Protein AF-A0A4V3V882-F1 (afdb_monomer_lite)

Organism: NCBI:txid1033734

Sequence (260 aa):
MIYVPLGVIIYKYSQNIFLSYLIYFSFEFFFFNFSGIRQSLALSGILISYYFIINKKPWKFIILILLSASFHNTALVFLPAYWLAQKKITKSYLLCLLGFFIIMYIMKYRIGEILTNLYYDDSQHVIGLYESSTGIGGTAVFIILVLLLGFIFYNASTFSAIIENRVLTNIMIIALMIQLLSSFSYLFTRLNLYYFIFIILYLPYVVSKIGRGNIKMKIKEAFLVKGVISIIFIFFFASFYISKVFQGLDRILPYKFFWN

Foldseek 3Di:
DLVVLLCVLLVPFAPDSVLLVLVCLLDCNVVCCVVPVLLSQLLSLLSVLLVCLLVVPLVSNVVSLVVSCVSPVLSCVCNCLSVQLQDQDDPVNVVVLVVVLVVCLVCLQVVLQVVQVVRDVPSVVVQVVFDAPLDQDPLLVVLVVLLVLQVVLADSVVQRVRSSNSSLSSLSSVLSSLSSSSNSGVVSVSSSCSSCSSCSRSNSVSLVSQCVGPDHDDPVVSVVVSVVVSVVSVVSSVVVVCCCQVVVVPVVVVPDDPVD

InterPro domains:
  IPR049458 Transmembrane protein EpsG-like [PF14897] (5-257)

Radius of gyration: 18.62 Å; chains: 1; bounding box: 39×40×56 Å

Structure (mmCIF, N/CA/C/O backbone):
data_AF-A0A4V3V882-F1
#
_entry.id   AF-A0A4V3V882-F1
#
loop_
_atom_site.group_PDB
_atom_site.id
_atom_site.type_symbol
_atom_site.label_atom_id
_atom_site.label_alt_id
_atom_site.label_comp_id
_atom_site.label_asym_id
_atom_site.label_entity_id
_atom_site.label_seq_id
_atom_site.pdbx_PDB_ins_code
_atom_site.Cartn_x
_atom_site.Cartn_y
_atom_site.Cartn_z
_atom_site.occupancy
_atom_site.B_iso_or_equiv
_atom_site.auth_seq_id
_atom_site.auth_comp_id
_atom_site.auth_asym_id
_atom_site.auth_atom_id
_atom_site.pdbx_PDB_model_num
ATOM 1 N N . MET A 1 1 ? -5.071 4.166 -18.614 1.00 71.44 1 MET A N 1
ATOM 2 C CA . MET A 1 1 ? -5.479 2.749 -18.449 1.00 71.44 1 MET A CA 1
ATOM 3 C C . MET A 1 1 ? -5.817 2.407 -16.995 1.00 71.44 1 MET A C 1
ATOM 5 O O . MET A 1 1 ? -6.913 1.921 -16.766 1.00 71.44 1 MET A O 1
ATOM 9 N N . ILE A 1 2 ? -4.984 2.759 -16.006 1.00 89.62 2 ILE A N 1
ATOM 10 C CA . ILE A 1 2 ? -5.285 2.521 -14.575 1.00 89.62 2 ILE A CA 1
ATOM 11 C C . ILE A 1 2 ? -6.395 3.402 -13.973 1.00 89.62 2 ILE A C 1
ATOM 13 O O . ILE A 1 2 ? -6.985 3.049 -12.956 1.00 89.62 2 ILE A O 1
ATOM 17 N N . TYR A 1 3 ? -6.717 4.534 -14.604 1.00 92.44 3 TYR A N 1
ATOM 18 C CA . TYR A 1 3 ? -7.576 5.568 -14.016 1.00 92.44 3 TYR A CA 1
ATOM 19 C C . TYR A 1 3 ? -9.023 5.134 -13.741 1.00 92.44 3 TYR A C 1
ATOM 21 O O . TYR A 1 3 ? -9.588 5.556 -12.737 1.00 92.44 3 TYR A O 1
ATOM 29 N N . VAL A 1 4 ? -9.618 4.278 -14.582 1.00 93.94 4 VAL A N 1
ATOM 30 C CA . VAL A 1 4 ? -10.987 3.776 -14.354 1.00 93.94 4 VAL A CA 1
ATOM 31 C C . VAL A 1 4 ? -11.031 2.850 -13.125 1.00 93.94 4 VAL A C 1
ATOM 33 O O . VAL A 1 4 ? -11.767 3.162 -12.189 1.00 93.94 4 VAL A O 1
ATOM 36 N N . PRO A 1 5 ? -10.213 1.778 -13.046 1.00 94.94 5 PRO A N 1
ATOM 37 C CA . PRO A 1 5 ? -10.054 0.977 -11.829 1.00 94.94 5 PRO A CA 1
ATOM 38 C C . PRO A 1 5 ? -9.751 1.807 -10.583 1.00 94.94 5 PRO A C 1
ATOM 40 O O . PRO A 1 5 ? -10.371 1.608 -9.541 1.00 94.94 5 PRO A O 1
ATOM 43 N N . LEU A 1 6 ? -8.825 2.761 -10.705 1.00 96.69 6 LEU A N 1
ATOM 44 C CA . LEU A 1 6 ? -8.446 3.672 -9.633 1.00 96.69 6 LEU A CA 1
ATOM 45 C C . LEU A 1 6 ? -9.654 4.463 -9.126 1.00 96.69 6 LEU A C 1
ATOM 47 O O . LEU A 1 6 ? -9.924 4.449 -7.929 1.00 96.69 6 LEU A O 1
ATOM 51 N N . GLY A 1 7 ? -10.405 5.104 -10.024 1.00 96.88 7 GLY A N 1
ATOM 52 C CA . GLY A 1 7 ? -11.588 5.885 -9.667 1.00 96.88 7 GLY A CA 1
ATOM 53 C C . GLY A 1 7 ? -12.676 5.040 -9.013 1.00 96.88 7 GLY A C 1
ATOM 54 O O . GLY A 1 7 ? -13.195 5.424 -7.968 1.00 96.88 7 GLY A O 1
ATOM 55 N N . VAL A 1 8 ? -12.964 3.853 -9.558 1.00 96.75 8 VAL A N 1
ATOM 56 C CA . VAL A 1 8 ? -13.945 2.917 -8.979 1.00 96.75 8 VAL A CA 1
ATOM 57 C C . VAL A 1 8 ? -13.544 2.500 -7.563 1.00 96.75 8 VAL A C 1
ATOM 59 O O . VAL A 1 8 ? -14.377 2.500 -6.656 1.00 96.75 8 VAL A O 1
ATOM 62 N N . ILE A 1 9 ? -12.271 2.156 -7.355 1.00 97.19 9 ILE A N 1
ATOM 63 C CA . ILE A 1 9 ? -11.773 1.705 -6.053 1.00 97.19 9 ILE A CA 1
ATOM 64 C C . ILE A 1 9 ? -11.733 2.852 -5.042 1.00 97.19 9 ILE A C 1
ATOM 66 O O . ILE A 1 9 ? -12.198 2.669 -3.917 1.00 97.19 9 ILE A O 1
ATOM 70 N N . ILE A 1 10 ? -11.249 4.034 -5.433 1.00 97.56 10 ILE A N 1
ATOM 71 C CA . ILE A 1 10 ? -11.235 5.218 -4.563 1.00 97.56 10 ILE A CA 1
ATOM 72 C C . ILE A 1 10 ? -12.662 5.599 -4.168 1.00 97.56 10 ILE A C 1
ATOM 74 O O . ILE A 1 10 ? -12.930 5.751 -2.978 1.00 97.56 10 ILE A O 1
ATOM 78 N N . TYR A 1 11 ? -13.582 5.707 -5.129 1.00 97.25 11 TYR A N 1
ATOM 79 C CA . TYR A 1 11 ? -14.967 6.101 -4.861 1.00 97.25 11 TYR A CA 1
ATOM 80 C C . TYR A 1 11 ? -15.668 5.132 -3.905 1.00 97.25 11 TYR A C 1
ATOM 82 O O . TYR A 1 11 ? -16.395 5.551 -3.009 1.00 97.25 11 TYR A O 1
ATOM 90 N N . LYS A 1 12 ? -15.428 3.827 -4.071 1.00 95.62 12 LYS A N 1
ATOM 91 C CA . LYS A 1 12 ? -16.103 2.791 -3.286 1.00 95.62 12 LYS A CA 1
ATOM 92 C C . LYS A 1 12 ? -15.508 2.581 -1.894 1.00 95.62 12 LYS A C 1
ATOM 94 O O . LYS A 1 12 ? -16.250 2.249 -0.974 1.00 95.62 12 LYS A O 1
ATOM 99 N N . TYR A 1 13 ? -14.188 2.696 -1.748 1.00 95.75 13 TYR A N 1
ATOM 100 C CA . TYR A 1 13 ? -13.485 2.233 -0.544 1.00 95.75 13 TYR A CA 1
ATOM 101 C C . TYR A 1 13 ? -12.748 3.321 0.232 1.00 95.75 13 TYR A C 1
ATOM 103 O O . TYR A 1 13 ? -12.366 3.082 1.380 1.00 95.75 13 TYR A O 1
ATOM 111 N N . SER A 1 14 ? -12.528 4.503 -0.345 1.00 96.00 14 SER A N 1
ATOM 112 C CA . SER A 1 14 ? -11.799 5.552 0.358 1.00 96.00 14 SER A CA 1
ATOM 113 C C . SER A 1 14 ? -12.665 6.293 1.375 1.00 96.00 14 SER A C 1
ATOM 115 O O . SER A 1 14 ? -13.814 6.634 1.118 1.00 96.00 14 SER A O 1
ATOM 117 N N . GLN A 1 15 ? -12.068 6.618 2.523 1.00 93.19 15 GLN A N 1
ATOM 118 C CA . GLN A 1 15 ? -12.663 7.512 3.524 1.00 93.19 15 GLN A CA 1
ATOM 119 C C . GLN A 1 15 ? -12.492 9.000 3.177 1.00 93.19 15 GLN A C 1
ATOM 121 O O . GLN A 1 15 ? -13.148 9.850 3.776 1.00 93.19 15 GLN A O 1
ATOM 126 N N . ASN A 1 16 ? -11.586 9.334 2.253 1.00 94.56 16 ASN A N 1
ATOM 127 C CA . ASN A 1 16 ? -11.380 10.696 1.769 1.00 94.56 16 ASN A CA 1
ATOM 128 C C . ASN A 1 16 ? -10.851 10.650 0.328 1.00 94.56 16 ASN A C 1
ATOM 130 O O . ASN A 1 16 ? -9.662 10.412 0.089 1.00 94.56 16 ASN A O 1
ATOM 134 N N . ILE A 1 17 ? -11.754 10.886 -0.626 1.00 96.62 17 ILE A N 1
ATOM 135 C CA . ILE A 1 17 ? -11.474 10.827 -2.066 1.00 96.62 17 ILE A CA 1
ATOM 136 C C . ILE A 1 17 ? -10.379 11.827 -2.455 1.00 96.62 17 ILE A C 1
ATOM 138 O O . ILE A 1 17 ? -9.424 11.446 -3.128 1.00 96.62 17 ILE A O 1
ATOM 142 N N . PHE A 1 18 ? -10.473 13.074 -1.980 1.00 94.94 18 PHE A N 1
ATOM 143 C CA . PHE A 1 18 ? -9.498 14.124 -2.285 1.00 94.94 18 PHE A CA 1
ATOM 144 C C . PHE A 1 18 ? -8.087 13.725 -1.846 1.00 94.94 18 PHE A C 1
ATOM 146 O O . PHE A 1 18 ? -7.161 13.737 -2.653 1.00 94.94 18 PHE A O 1
ATOM 153 N N . LEU A 1 19 ? -7.933 13.285 -0.594 1.00 94.69 19 LEU A N 1
ATOM 154 C CA . LEU A 1 19 ? -6.636 12.858 -0.074 1.00 94.69 19 LEU A CA 1
ATOM 155 C C . LEU A 1 19 ? -6.098 11.626 -0.818 1.00 94.69 19 LEU A C 1
ATOM 157 O O . LEU A 1 19 ? -4.896 11.521 -1.021 1.00 94.69 19 LEU A O 1
ATOM 161 N N . SER A 1 20 ? -6.966 10.718 -1.269 1.00 96.81 20 SER A N 1
ATOM 162 C CA . SER A 1 20 ? -6.547 9.533 -2.042 1.00 96.81 20 SER A CA 1
ATOM 163 C C . SER A 1 20 ? -5.919 9.914 -3.375 1.00 96.81 20 SER A C 1
ATOM 165 O O . SER A 1 20 ? -4.863 9.395 -3.729 1.00 96.81 20 SER A O 1
ATOM 167 N N . TYR A 1 21 ? -6.556 10.836 -4.102 1.00 95.69 21 TYR A N 1
ATOM 168 C CA . TYR A 1 21 ? -6.007 11.361 -5.348 1.00 95.69 21 TYR A CA 1
ATOM 169 C C . TYR A 1 21 ? -4.747 12.176 -5.101 1.00 95.69 21 TYR A C 1
ATOM 171 O O . TYR A 1 21 ? -3.774 12.006 -5.827 1.00 95.69 21 TYR A O 1
ATOM 179 N N . LEU A 1 22 ? -4.729 12.997 -4.051 1.00 93.69 22 LEU A N 1
ATOM 180 C CA . LEU A 1 22 ? -3.539 13.750 -3.682 1.00 93.69 22 LEU A CA 1
ATOM 181 C C . LEU A 1 22 ? -2.354 12.809 -3.435 1.00 93.69 22 LEU A C 1
ATOM 183 O O . LEU A 1 22 ? -1.317 12.993 -4.049 1.00 93.69 22 LEU A O 1
ATOM 187 N N . ILE A 1 23 ? -2.536 11.738 -2.654 1.00 94.19 23 ILE A N 1
ATOM 188 C CA . ILE A 1 23 ? -1.519 10.692 -2.448 1.00 94.19 23 ILE A CA 1
ATOM 189 C C . ILE A 1 23 ? -1.125 10.041 -3.779 1.00 94.19 23 ILE A C 1
ATOM 191 O O . ILE A 1 23 ? 0.061 9.863 -4.043 1.00 94.19 23 ILE A O 1
ATOM 195 N N . TYR A 1 24 ? -2.097 9.694 -4.628 1.00 94.31 24 TYR A N 1
ATOM 196 C CA . TYR A 1 24 ? -1.826 9.076 -5.925 1.00 94.31 24 TYR A CA 1
ATOM 197 C C . TYR A 1 24 ? -0.896 9.931 -6.797 1.00 94.31 24 TYR A C 1
ATOM 199 O O . TYR A 1 24 ? 0.012 9.397 -7.430 1.00 94.31 24 TYR A O 1
ATOM 207 N N . PHE A 1 25 ? -1.106 11.248 -6.810 1.00 89.69 25 PHE A N 1
ATOM 208 C CA . PHE A 1 25 ? -0.273 12.176 -7.567 1.00 89.69 25 PHE A CA 1
ATOM 209 C C . PHE A 1 25 ? 1.026 12.549 -6.850 1.00 89.69 25 PHE A C 1
ATOM 211 O O . PHE A 1 25 ? 2.033 12.753 -7.515 1.00 89.69 25 PHE A O 1
ATOM 218 N N . SER A 1 26 ? 1.009 12.653 -5.522 1.00 87.81 26 SER A N 1
ATOM 219 C CA . SER A 1 26 ? 2.177 12.937 -4.683 1.00 87.81 26 SER A CA 1
ATOM 220 C C . SER A 1 26 ? 3.271 11.884 -4.830 1.00 87.81 26 SER A C 1
ATOM 222 O O . SER A 1 26 ? 4.450 12.207 -4.765 1.00 87.81 26 SER A O 1
ATOM 224 N N . PHE A 1 27 ? 2.885 10.620 -4.989 1.00 86.38 27 PHE A N 1
ATOM 225 C CA . PHE A 1 27 ? 3.817 9.533 -5.258 1.00 86.38 27 PHE A CA 1
ATOM 226 C C . PHE A 1 27 ? 4.036 9.345 -6.762 1.00 86.38 27 PHE A C 1
ATOM 228 O O . PHE A 1 27 ? 3.279 9.830 -7.601 1.00 86.38 27 PHE A O 1
ATOM 235 N N . GLU A 1 28 ? 5.050 8.559 -7.120 1.00 83.50 28 GLU A N 1
ATOM 236 C CA . GLU A 1 28 ? 5.420 8.312 -8.518 1.00 83.50 28 GLU A CA 1
ATOM 237 C C . GLU A 1 28 ? 4.345 7.562 -9.329 1.00 83.50 28 GLU A C 1
ATOM 239 O O . GLU A 1 28 ? 4.525 7.375 -10.527 1.00 83.50 28 GLU A O 1
ATOM 244 N N . PHE A 1 29 ? 3.210 7.156 -8.739 1.00 90.81 29 PHE A N 1
ATOM 245 C CA . PHE A 1 29 ? 2.188 6.344 -9.409 1.00 90.81 29 PHE A CA 1
ATOM 246 C C . PHE A 1 29 ? 1.658 6.972 -10.698 1.00 90.81 29 PHE A C 1
ATOM 248 O O . PHE A 1 29 ? 1.424 6.248 -11.665 1.00 90.81 29 PHE A O 1
ATOM 255 N N . PHE A 1 30 ? 1.462 8.295 -10.732 1.00 89.00 30 PHE A N 1
ATOM 256 C CA . PHE A 1 30 ? 0.999 8.977 -11.941 1.00 89.00 30 PHE A CA 1
ATOM 257 C C . PHE A 1 30 ? 2.042 8.906 -13.063 1.00 89.00 30 PHE A C 1
ATOM 259 O O . PHE A 1 30 ? 1.727 8.420 -14.151 1.00 89.00 30 PHE A O 1
ATOM 266 N N . PHE A 1 31 ? 3.278 9.326 -12.779 1.00 84.19 31 PHE A N 1
ATOM 267 C CA . PHE A 1 31 ? 4.384 9.345 -13.743 1.00 84.19 31 PHE A CA 1
ATOM 268 C C . PHE A 1 31 ? 4.795 7.941 -14.190 1.00 84.19 31 PHE A C 1
ATOM 270 O O . PHE A 1 31 ? 5.103 7.718 -15.360 1.00 84.19 31 PHE A O 1
ATOM 277 N N . PHE A 1 32 ? 4.697 6.967 -13.287 1.00 87.12 32 PHE A N 1
ATOM 278 C CA . PHE A 1 32 ? 4.982 5.567 -13.562 1.00 87.12 32 PHE A CA 1
ATOM 279 C C . PHE A 1 32 ? 4.121 4.997 -14.699 1.00 87.12 32 PHE A C 1
ATOM 281 O O . PHE A 1 32 ? 4.570 4.119 -15.430 1.00 87.12 32 PHE A O 1
ATOM 288 N N . ASN A 1 33 ? 2.913 5.529 -14.929 1.00 86.62 33 ASN A N 1
ATOM 289 C CA . ASN A 1 33 ? 2.082 5.089 -16.055 1.00 86.62 33 ASN A CA 1
ATOM 290 C C . ASN A 1 33 ? 2.694 5.363 -17.426 1.00 86.62 33 ASN A C 1
ATOM 292 O O . ASN A 1 33 ? 2.369 4.649 -18.374 1.00 86.62 33 ASN A O 1
ATOM 296 N N . PHE A 1 34 ? 3.555 6.373 -17.531 1.00 83.56 34 PHE A N 1
ATOM 297 C CA . PHE A 1 34 ? 4.189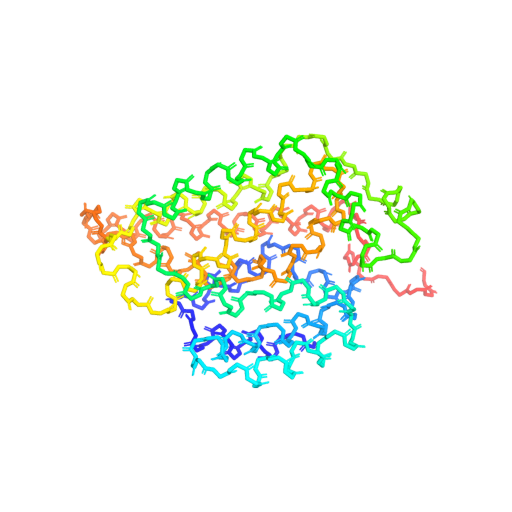 6.752 -18.789 1.00 83.56 34 PHE A CA 1
ATOM 298 C C . PHE A 1 34 ? 5.472 5.957 -19.042 1.00 83.56 34 PHE A C 1
ATOM 300 O O . PHE A 1 34 ? 5.773 5.648 -20.189 1.00 83.56 34 PHE A O 1
ATOM 307 N N . SER A 1 35 ? 6.195 5.563 -17.989 1.00 84.12 35 SER A N 1
ATOM 308 C CA . SER A 1 35 ? 7.431 4.774 -18.101 1.00 84.12 35 SER A CA 1
ATOM 309 C C . SER A 1 35 ? 7.218 3.257 -17.985 1.00 84.12 35 SER A C 1
ATOM 311 O O . SER A 1 35 ? 8.063 2.475 -18.415 1.00 84.12 35 SER A O 1
ATOM 313 N N . GLY A 1 36 ? 6.096 2.816 -17.411 1.00 87.12 36 GLY A N 1
ATOM 314 C CA . GLY A 1 36 ? 5.818 1.423 -17.056 1.00 87.12 36 GLY A CA 1
ATOM 315 C C . GLY A 1 36 ? 4.466 0.912 -17.548 1.00 87.12 36 GLY A C 1
ATOM 316 O O . GLY A 1 36 ? 3.772 0.232 -16.798 1.00 87.12 36 GLY A O 1
ATOM 317 N N . ILE A 1 37 ? 4.073 1.203 -18.794 1.00 90.50 37 ILE A N 1
ATOM 318 C CA . ILE A 1 37 ? 2.694 0.986 -19.279 1.00 90.50 37 ILE A CA 1
ATOM 319 C C . ILE A 1 37 ? 2.158 -0.449 -19.086 1.00 90.50 37 ILE A C 1
ATOM 321 O O . ILE A 1 37 ? 1.025 -0.623 -18.634 1.00 90.50 37 ILE A O 1
ATOM 325 N N . ARG A 1 38 ? 2.979 -1.483 -19.342 1.00 93.56 38 ARG A N 1
ATOM 326 C CA . ARG A 1 38 ? 2.614 -2.898 -19.115 1.00 93.56 38 ARG A CA 1
ATOM 327 C C . ARG A 1 38 ? 2.366 -3.197 -17.635 1.00 93.56 38 ARG A C 1
ATOM 329 O O . ARG A 1 38 ? 1.376 -3.832 -17.281 1.00 93.56 38 ARG A O 1
ATOM 336 N N . GLN A 1 39 ? 3.232 -2.687 -16.761 1.00 94.31 39 GLN A N 1
ATOM 337 C CA . GLN A 1 39 ? 3.085 -2.841 -15.316 1.00 94.31 39 GLN A CA 1
ATOM 338 C C . GLN A 1 39 ? 1.890 -2.034 -14.779 1.00 94.31 39 GLN A C 1
ATOM 340 O O . GLN A 1 39 ? 1.173 -2.510 -13.903 1.00 94.31 39 GLN A O 1
ATOM 345 N N . SER A 1 40 ? 1.598 -0.859 -15.341 1.00 94.62 40 SER A N 1
ATOM 346 C CA . SER A 1 40 ? 0.403 -0.073 -15.008 1.00 94.62 40 SER A CA 1
ATOM 347 C C . SER A 1 40 ? -0.906 -0.746 -15.422 1.00 94.62 40 SER A C 1
ATOM 349 O O . SER A 1 40 ? -1.914 -0.640 -14.714 1.00 94.62 40 SER A O 1
ATOM 351 N N . LEU A 1 41 ? -0.910 -1.482 -16.536 1.00 95.06 41 LEU A N 1
ATOM 352 C CA . LEU A 1 41 ? -2.023 -2.361 -16.900 1.00 95.06 41 LEU A CA 1
ATOM 353 C C . LEU A 1 41 ? -2.199 -3.488 -15.879 1.00 95.06 41 LEU A C 1
ATOM 355 O O . LEU A 1 41 ? -3.310 -3.706 -15.405 1.00 95.06 41 LEU A O 1
ATOM 359 N N . ALA A 1 42 ? -1.118 -4.134 -15.446 1.00 96.94 42 ALA A N 1
ATOM 360 C CA . ALA A 1 42 ? -1.201 -5.139 -14.389 1.00 96.94 42 ALA A CA 1
ATOM 361 C C . ALA A 1 42 ? -1.713 -4.550 -13.054 1.00 96.94 42 ALA A C 1
ATOM 363 O O . ALA A 1 42 ? -2.609 -5.117 -12.428 1.00 96.94 42 ALA A O 1
ATOM 364 N N . LEU A 1 43 ? -1.236 -3.364 -12.650 1.00 96.81 43 LEU A N 1
ATOM 365 C CA . LEU A 1 43 ? -1.706 -2.643 -11.454 1.00 96.81 43 LEU A CA 1
ATOM 366 C C . LEU A 1 43 ? -3.211 -2.339 -11.488 1.00 96.81 43 LEU A C 1
ATOM 368 O O . LEU A 1 43 ? -3.864 -2.312 -10.446 1.00 96.81 43 LEU A O 1
ATOM 372 N N . SER A 1 44 ? -3.778 -2.152 -12.680 1.00 96.38 44 SER A N 1
ATOM 373 C CA . SER A 1 44 ? -5.221 -1.971 -12.880 1.00 96.38 44 SER A CA 1
ATOM 374 C C . SER A 1 44 ? -6.013 -3.190 -12.398 1.00 96.38 44 SER A C 1
ATOM 376 O O . SER A 1 44 ? -6.999 -3.047 -11.670 1.00 96.38 44 SER A O 1
ATOM 378 N N . GLY A 1 45 ? -5.554 -4.392 -12.755 1.00 97.56 45 GLY A N 1
ATOM 379 C CA . GLY A 1 45 ? -6.133 -5.644 -12.276 1.00 97.56 45 GLY A CA 1
ATOM 380 C C . GLY A 1 45 ? -5.887 -5.861 -10.783 1.00 97.56 45 GLY A C 1
ATOM 381 O O . GLY A 1 45 ? -6.809 -6.254 -10.067 1.00 97.56 45 GLY A O 1
ATOM 382 N N . ILE A 1 46 ? -4.705 -5.493 -10.273 1.00 98.12 46 ILE A N 1
ATOM 383 C CA . ILE A 1 46 ? -4.418 -5.533 -8.830 1.00 98.12 46 ILE A CA 1
ATOM 384 C C . ILE A 1 46 ? -5.398 -4.663 -8.034 1.00 98.12 46 ILE A C 1
ATOM 386 O O . ILE A 1 46 ? -5.980 -5.145 -7.062 1.00 98.12 46 ILE A O 1
ATOM 390 N N . LEU A 1 47 ? -5.660 -3.425 -8.462 1.00 97.62 47 LEU A N 1
ATOM 391 C CA . LEU A 1 47 ? -6.625 -2.542 -7.799 1.00 97.62 47 LEU A CA 1
ATOM 392 C C . LEU A 1 47 ? -8.027 -3.163 -7.738 1.00 97.62 47 LEU A C 1
ATOM 394 O O . LEU A 1 47 ? -8.642 -3.183 -6.673 1.00 97.62 47 LEU A O 1
ATOM 398 N N . ILE A 1 48 ? -8.518 -3.729 -8.845 1.00 97.81 48 ILE A N 1
ATOM 399 C CA . ILE A 1 48 ? -9.826 -4.409 -8.880 1.00 97.81 48 ILE A CA 1
ATOM 400 C C . ILE A 1 48 ? -9.829 -5.646 -7.971 1.00 97.81 48 ILE A C 1
ATOM 402 O O . ILE A 1 48 ? -10.828 -5.914 -7.300 1.00 97.81 48 ILE A O 1
ATOM 406 N N . SER A 1 49 ? -8.717 -6.384 -7.900 1.00 97.75 49 SER A N 1
ATOM 407 C CA . SER A 1 49 ? -8.604 -7.619 -7.112 1.00 97.75 49 SER A CA 1
ATOM 408 C C . SER A 1 49 ? -8.890 -7.411 -5.621 1.00 97.75 49 SER A C 1
ATOM 410 O O . SER A 1 49 ? -9.396 -8.322 -4.961 1.00 97.75 49 SER A O 1
ATOM 412 N N . TYR A 1 50 ? -8.683 -6.193 -5.108 1.00 97.69 50 TYR A N 1
ATOM 413 C CA . TYR A 1 50 ? -9.040 -5.809 -3.743 1.00 97.69 50 TYR A CA 1
ATOM 414 C C . TYR A 1 50 ? -10.513 -6.084 -3.423 1.00 97.69 50 TYR A C 1
ATOM 416 O O . TYR A 1 50 ? -10.818 -6.632 -2.363 1.00 97.69 50 TYR A O 1
ATOM 424 N N . TYR A 1 51 ? -11.430 -5.817 -4.365 1.00 97.12 51 TYR A N 1
ATOM 425 C CA . TYR A 1 51 ? -12.846 -6.163 -4.204 1.00 97.12 51 TYR A CA 1
ATOM 426 C C . TYR A 1 51 ? -13.018 -7.663 -3.915 1.00 97.12 51 TYR A C 1
ATOM 428 O O . TYR A 1 51 ? -13.803 -8.038 -3.044 1.00 97.12 51 TYR A O 1
ATOM 436 N N . PHE A 1 52 ? -12.272 -8.540 -4.589 1.00 97.62 52 PHE A N 1
ATOM 437 C CA . PHE A 1 52 ? -12.371 -9.985 -4.380 1.00 97.62 52 PHE A CA 1
ATOM 438 C C . PHE A 1 52 ? -11.741 -10.458 -3.068 1.00 97.62 52 PHE A C 1
ATOM 440 O O . PHE A 1 52 ? -12.268 -11.405 -2.481 1.00 97.62 52 PHE A O 1
ATOM 447 N N . ILE A 1 53 ? -10.696 -9.787 -2.571 1.00 97.31 53 ILE A N 1
ATOM 448 C CA . ILE A 1 53 ? -10.144 -10.051 -1.232 1.00 97.31 53 ILE A CA 1
ATOM 449 C C . ILE A 1 53 ? -11.194 -9.721 -0.163 1.00 97.31 53 ILE A C 1
ATOM 451 O O . ILE A 1 53 ? -11.519 -10.573 0.663 1.00 97.31 53 ILE A O 1
ATOM 455 N N . ILE A 1 54 ? -11.782 -8.519 -0.214 1.00 96.06 54 ILE A N 1
ATOM 456 C CA . ILE A 1 54 ? -12.791 -8.073 0.764 1.00 96.06 54 ILE A CA 1
ATOM 457 C C . ILE A 1 54 ? -14.034 -8.967 0.747 1.00 96.06 54 ILE A C 1
ATOM 459 O O . ILE A 1 54 ? -14.554 -9.335 1.798 1.00 96.06 54 ILE A O 1
ATOM 463 N N . ASN A 1 55 ? -14.484 -9.370 -0.443 1.00 95.81 55 ASN A N 1
ATOM 464 C CA . ASN A 1 55 ? -15.684 -10.192 -0.613 1.00 95.81 55 ASN A CA 1
ATOM 465 C C . ASN A 1 55 ? -15.417 -11.705 -0.529 1.00 95.81 55 ASN A C 1
ATOM 467 O O . ASN A 1 55 ? -16.323 -12.482 -0.824 1.00 95.81 55 ASN A O 1
ATOM 471 N N . LYS A 1 56 ? -14.201 -12.133 -0.157 1.00 95.06 56 LYS A N 1
ATOM 472 C CA . LYS A 1 56 ? -13.804 -13.547 -0.018 1.00 95.06 56 LYS A CA 1
ATOM 473 C C . LYS A 1 56 ? -14.112 -14.402 -1.256 1.00 95.06 56 LYS A C 1
ATOM 475 O O . LYS A 1 56 ? -14.679 -15.489 -1.153 1.00 95.06 56 LYS A O 1
ATOM 480 N N . LYS A 1 57 ? -13.758 -13.903 -2.444 1.00 97.25 57 LYS A N 1
ATOM 481 C CA . LYS A 1 57 ? -13.966 -14.581 -3.739 1.00 97.25 57 LYS A CA 1
ATOM 482 C C . LYS A 1 57 ? -12.618 -15.085 -4.295 1.00 97.25 57 LYS A C 1
ATOM 484 O O . LYS A 1 57 ? -12.071 -14.430 -5.183 1.00 97.25 57 LYS A O 1
ATOM 489 N N . PRO A 1 58 ? -12.081 -16.232 -3.820 1.00 97.06 58 PRO A N 1
ATOM 490 C CA . PRO A 1 58 ? -10.704 -16.655 -4.107 1.00 97.06 58 PRO A CA 1
ATOM 491 C C . PRO A 1 58 ? -10.475 -16.939 -5.591 1.00 97.06 58 PRO A C 1
ATOM 493 O O . PRO A 1 58 ? -9.501 -16.472 -6.163 1.00 97.06 58 PRO A O 1
ATOM 496 N N . TRP A 1 59 ? -11.403 -17.638 -6.247 1.00 97.69 59 TRP A N 1
ATOM 497 C CA . TRP A 1 59 ? -11.259 -17.993 -7.660 1.00 97.69 59 TRP A CA 1
ATOM 498 C C . TRP A 1 59 ? -11.247 -16.770 -8.577 1.00 97.69 59 TRP A C 1
ATOM 500 O O . TRP A 1 59 ? -10.403 -16.668 -9.459 1.00 97.69 59 TRP A O 1
ATOM 510 N N . LYS A 1 60 ? -12.131 -15.795 -8.324 1.00 98.00 60 LYS A N 1
ATOM 511 C CA . LYS A 1 60 ? -12.157 -14.537 -9.087 1.00 98.00 60 LYS A CA 1
ATOM 512 C C . LYS A 1 60 ? -10.899 -13.705 -8.850 1.00 98.00 60 LYS A C 1
ATOM 514 O O . LYS A 1 60 ? -10.413 -13.074 -9.781 1.00 98.00 60 LYS A O 1
ATOM 519 N N . PHE A 1 61 ? -10.366 -13.735 -7.627 1.00 98.50 61 PHE A N 1
ATOM 520 C CA . PHE A 1 61 ? -9.072 -13.139 -7.319 1.00 98.50 61 PHE A CA 1
ATOM 521 C C . PHE A 1 61 ? -7.954 -13.803 -8.135 1.00 98.50 61 PHE A C 1
ATOM 523 O O . PHE A 1 61 ? -7.291 -13.113 -8.897 1.00 98.50 61 PHE A O 1
ATOM 530 N N . ILE A 1 62 ? -7.795 -15.129 -8.044 1.00 98.38 62 ILE A N 1
ATOM 531 C CA . ILE A 1 62 ? -6.720 -15.870 -8.725 1.00 98.38 62 ILE A CA 1
ATOM 532 C C . ILE A 1 62 ? -6.766 -15.633 -10.238 1.00 98.38 62 ILE A C 1
ATOM 534 O O . ILE A 1 62 ? -5.754 -15.248 -10.815 1.00 98.38 62 ILE A O 1
ATOM 538 N N . ILE A 1 63 ? -7.937 -15.779 -10.867 1.00 98.38 63 ILE A N 1
ATOM 539 C CA . ILE A 1 63 ? -8.106 -15.552 -12.312 1.00 98.38 63 ILE A CA 1
ATOM 540 C C . ILE A 1 63 ? -7.671 -14.132 -12.693 1.00 98.38 63 ILE A C 1
ATOM 542 O O . ILE A 1 63 ? -6.952 -13.950 -13.673 1.00 98.38 63 ILE A O 1
ATOM 546 N N . LEU A 1 64 ? -8.056 -13.123 -11.906 1.00 98.31 64 LEU A N 1
ATOM 547 C CA . LEU A 1 64 ? -7.692 -11.739 -12.192 1.00 98.31 64 LEU A CA 1
ATOM 548 C C . LEU A 1 64 ? -6.193 -11.470 -12.010 1.00 98.31 64 LEU A C 1
ATOM 550 O O . LEU A 1 64 ? -5.624 -10.706 -12.787 1.00 98.31 64 LEU A O 1
ATOM 554 N N . ILE A 1 65 ? -5.538 -12.091 -11.025 1.00 98.38 65 ILE A N 1
ATOM 555 C CA . ILE A 1 65 ? -4.082 -11.976 -10.852 1.00 98.38 65 ILE A CA 1
ATOM 556 C C . ILE A 1 65 ? -3.345 -12.653 -12.007 1.00 98.38 65 ILE A C 1
ATOM 558 O O . ILE A 1 65 ? -2.409 -12.061 -12.532 1.00 98.38 65 ILE A O 1
ATOM 562 N N . LEU A 1 66 ? -3.790 -13.828 -12.460 1.00 98.12 66 LEU A N 1
ATOM 563 C CA . LEU A 1 66 ? -3.199 -14.503 -13.621 1.00 98.12 66 LEU A CA 1
ATOM 564 C C . LEU A 1 66 ? -3.379 -13.685 -14.910 1.00 98.12 66 LEU A C 1
ATOM 566 O O . LEU A 1 66 ? -2.432 -13.533 -15.676 1.00 98.12 66 LEU A O 1
ATOM 570 N N . LEU A 1 67 ? -4.550 -13.072 -15.107 1.00 98.06 67 LEU A N 1
ATOM 571 C CA . LEU A 1 67 ? -4.778 -12.131 -16.208 1.00 98.06 67 LEU A CA 1
ATOM 572 C C . LEU A 1 67 ? -3.912 -10.867 -16.074 1.00 98.06 67 LEU A C 1
ATOM 574 O O . LEU A 1 67 ? -3.430 -10.325 -17.059 1.00 98.06 67 LEU A O 1
ATOM 578 N N . SER A 1 68 ? -3.683 -10.379 -14.855 1.00 97.75 68 SER A N 1
ATOM 579 C CA . SER A 1 68 ? -2.772 -9.249 -14.626 1.00 97.75 68 SER A CA 1
ATOM 580 C C . SER A 1 68 ? -1.324 -9.637 -14.945 1.00 97.75 68 SER A C 1
ATOM 582 O O . SER A 1 68 ? -0.582 -8.846 -15.526 1.00 97.75 68 SER A O 1
ATOM 584 N N . ALA A 1 69 ? -0.937 -10.873 -14.618 1.00 96.81 69 ALA A N 1
ATOM 585 C CA . ALA A 1 69 ? 0.386 -11.420 -14.884 1.00 96.81 69 ALA A CA 1
ATOM 586 C C . ALA A 1 69 ? 0.672 -11.577 -16.381 1.00 96.81 69 ALA A C 1
ATOM 588 O O . ALA A 1 69 ? 1.811 -11.368 -16.783 1.00 96.81 69 ALA A O 1
ATOM 589 N N . SER A 1 70 ? -0.342 -11.828 -17.221 1.00 96.38 70 SER A N 1
ATOM 590 C CA . SER A 1 70 ? -0.144 -11.862 -18.678 1.00 96.38 70 SER A CA 1
ATOM 591 C C . SER A 1 70 ? 0.249 -10.502 -19.270 1.00 96.38 70 SER A C 1
ATOM 593 O O . SER A 1 70 ? 0.838 -10.458 -20.345 1.00 96.38 70 SER A O 1
ATOM 595 N N . PHE A 1 71 ? -0.048 -9.387 -18.588 1.00 95.50 71 PHE A N 1
ATOM 596 C CA . PHE A 1 71 ? 0.490 -8.070 -18.957 1.00 95.50 71 PHE A CA 1
ATOM 597 C C . PHE A 1 71 ? 1.899 -7.853 -18.401 1.00 95.50 71 PHE A C 1
ATOM 599 O O . PHE A 1 71 ? 2.737 -7.239 -19.066 1.00 95.50 71 PHE A O 1
ATOM 606 N N . HIS A 1 72 ? 2.153 -8.318 -17.175 1.00 94.56 72 HIS A N 1
ATOM 607 C CA . HIS A 1 72 ? 3.453 -8.204 -16.526 1.00 94.56 72 HIS A CA 1
ATOM 608 C C . HIS A 1 72 ? 3.641 -9.276 -15.439 1.00 94.56 72 HIS A C 1
ATOM 610 O O . HIS A 1 72 ? 3.013 -9.202 -14.381 1.00 94.56 72 HIS A O 1
ATOM 616 N N . ASN A 1 73 ? 4.558 -10.229 -15.658 1.00 92.88 73 ASN A N 1
ATOM 617 C CA . ASN A 1 73 ? 4.738 -11.421 -14.808 1.00 92.88 73 ASN A CA 1
ATOM 618 C C . ASN A 1 73 ? 4.904 -11.110 -13.314 1.00 92.88 73 ASN A C 1
ATOM 620 O O . ASN A 1 73 ? 4.389 -11.832 -12.462 1.00 92.88 73 ASN A O 1
ATOM 624 N N . THR A 1 74 ? 5.562 -9.998 -12.973 1.00 93.19 74 THR A N 1
ATOM 625 C CA . THR A 1 74 ? 5.773 -9.609 -11.569 1.00 93.19 74 THR A CA 1
ATOM 626 C C . THR A 1 74 ? 4.486 -9.326 -10.790 1.00 93.19 74 THR A C 1
ATOM 628 O O . THR A 1 74 ? 4.535 -9.288 -9.566 1.00 93.19 74 THR A O 1
ATOM 631 N N . ALA A 1 75 ? 3.324 -9.199 -11.444 1.00 96.38 75 ALA A N 1
ATOM 632 C CA . ALA A 1 75 ? 2.026 -9.106 -10.770 1.00 96.38 75 ALA A CA 1
ATOM 633 C C . ALA A 1 75 ? 1.715 -10.338 -9.898 1.00 96.38 75 ALA A C 1
ATOM 635 O O . ALA A 1 75 ? 0.970 -10.231 -8.922 1.00 96.38 75 ALA A O 1
ATOM 636 N N . LEU A 1 76 ? 2.329 -11.491 -10.198 1.00 96.56 76 LEU A N 1
ATOM 637 C CA . LEU A 1 76 ? 2.225 -12.714 -9.396 1.00 96.56 76 LEU A CA 1
ATOM 638 C C . LEU A 1 76 ? 2.709 -12.531 -7.954 1.00 96.56 76 LEU A C 1
ATOM 640 O O . LEU A 1 76 ? 2.232 -13.240 -7.069 1.00 96.56 76 LEU A O 1
ATOM 644 N N . VAL A 1 77 ? 3.563 -11.538 -7.680 1.00 96.00 77 VAL A N 1
ATOM 645 C CA . VAL A 1 77 ? 3.982 -11.216 -6.308 1.00 96.00 77 VAL A CA 1
ATOM 646 C C . VAL A 1 77 ? 2.793 -10.860 -5.410 1.00 96.00 77 VAL A C 1
ATOM 648 O O . VAL A 1 77 ? 2.869 -11.023 -4.194 1.00 96.00 77 VAL A O 1
ATOM 651 N N . PHE A 1 78 ? 1.675 -10.400 -5.987 1.00 97.94 78 PHE A N 1
ATOM 652 C CA . PHE A 1 78 ? 0.450 -10.073 -5.257 1.00 97.94 78 PHE A CA 1
ATOM 653 C C . PHE A 1 78 ? -0.441 -11.292 -4.971 1.00 97.94 78 PHE A C 1
ATOM 655 O O . PHE A 1 78 ? -1.365 -11.200 -4.167 1.00 97.94 78 PHE A O 1
ATOM 662 N N . LEU A 1 79 ? -0.176 -12.458 -5.568 1.00 97.12 79 LEU A N 1
ATOM 663 C CA . LEU A 1 79 ? -1.002 -13.658 -5.391 1.00 97.12 79 LEU A CA 1
ATOM 664 C C . LEU A 1 79 ? -1.156 -14.082 -3.910 1.00 97.12 79 LEU A C 1
ATOM 666 O O . LEU A 1 79 ? -2.287 -14.344 -3.491 1.00 97.12 79 LEU A O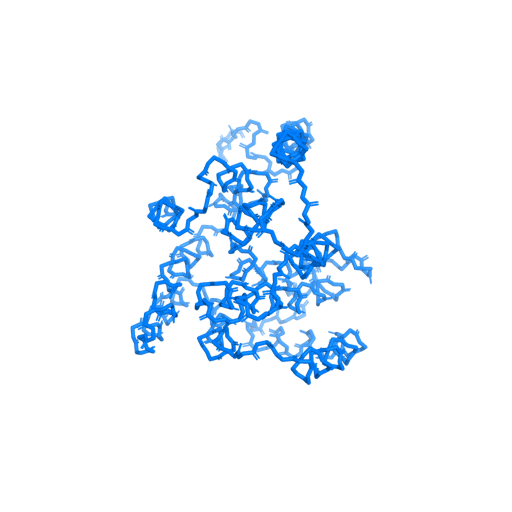 1
ATOM 670 N N . PRO A 1 80 ? -0.100 -14.076 -3.065 1.00 96.06 80 PRO A N 1
ATOM 671 C CA . PRO A 1 80 ? -0.227 -14.421 -1.647 1.00 96.06 80 PRO A CA 1
ATOM 672 C C . PRO A 1 80 ? -1.103 -13.451 -0.837 1.00 96.06 80 PRO A C 1
ATOM 674 O O . PRO A 1 80 ? -1.574 -13.812 0.249 1.00 96.06 80 PRO A O 1
ATOM 677 N N . ALA A 1 81 ? -1.350 -12.236 -1.347 1.00 97.00 81 ALA A N 1
ATOM 678 C CA . ALA A 1 81 ? -2.098 -11.196 -0.646 1.00 97.00 81 ALA A CA 1
ATOM 679 C C . ALA A 1 81 ? -3.496 -11.667 -0.233 1.00 97.00 81 ALA A C 1
ATOM 681 O O . ALA A 1 81 ? -3.962 -11.290 0.839 1.00 97.00 81 ALA A O 1
ATOM 682 N N . TYR A 1 82 ? -4.147 -12.536 -1.015 1.00 97.06 82 TYR A N 1
ATOM 683 C CA . TYR A 1 82 ? -5.484 -13.028 -0.682 1.00 97.06 82 TYR A CA 1
ATOM 684 C C . TYR A 1 82 ? -5.538 -13.692 0.697 1.00 97.06 82 TYR A C 1
ATOM 686 O O . TYR A 1 82 ? -6.411 -13.369 1.503 1.00 97.06 82 TYR A O 1
ATOM 694 N N . TRP A 1 83 ? -4.605 -14.596 0.995 1.00 94.81 83 TRP A N 1
ATOM 695 C CA . TRP A 1 83 ? -4.599 -15.332 2.262 1.00 94.81 83 TRP A CA 1
ATOM 696 C C . TRP A 1 83 ? -3.950 -14.532 3.385 1.00 94.81 83 TRP A C 1
ATOM 698 O O . TRP A 1 83 ? -4.453 -14.522 4.510 1.00 94.81 83 TRP A O 1
ATOM 708 N N . LEU A 1 84 ? -2.845 -13.843 3.085 1.00 93.69 84 LEU A N 1
ATOM 709 C CA . LEU A 1 84 ? -2.099 -13.088 4.088 1.00 93.69 84 LEU A CA 1
ATOM 710 C C . LEU A 1 84 ? -2.889 -11.872 4.577 1.00 93.69 84 LEU A C 1
ATOM 712 O O . LEU A 1 84 ? -2.931 -11.619 5.781 1.00 93.69 84 LEU A O 1
ATOM 716 N N . ALA A 1 85 ? -3.592 -11.169 3.684 1.00 92.94 85 ALA A N 1
ATOM 717 C CA . ALA A 1 85 ? -4.296 -9.947 4.052 1.00 92.94 85 ALA A CA 1
ATOM 718 C C . ALA A 1 85 ? -5.487 -10.187 4.993 1.00 92.94 85 ALA A C 1
ATOM 720 O O . ALA A 1 85 ? -5.866 -9.311 5.768 1.00 92.94 85 ALA A O 1
ATOM 721 N N . GLN A 1 86 ? -6.056 -11.392 4.995 1.00 90.19 86 GLN A N 1
ATOM 722 C CA . GLN A 1 86 ? -7.221 -11.729 5.817 1.00 90.19 86 GLN A CA 1
ATOM 723 C C . GLN A 1 86 ? -6.868 -12.157 7.252 1.00 90.19 86 GLN A C 1
ATOM 725 O O . GLN A 1 86 ? -7.772 -12.293 8.092 1.00 90.19 86 GLN A O 1
ATOM 730 N N . LYS A 1 87 ? -5.581 -12.362 7.572 1.00 89.62 87 LYS A N 1
ATOM 731 C CA . LYS A 1 87 ? -5.148 -12.807 8.904 1.00 89.62 87 LYS A CA 1
ATOM 732 C C . LYS A 1 87 ? -5.484 -11.771 9.976 1.00 89.62 87 LYS A C 1
ATOM 734 O O . LYS A 1 87 ? -5.273 -10.573 9.801 1.00 89.62 87 LYS A O 1
ATOM 739 N N . LYS A 1 88 ? -6.038 -12.230 11.103 1.00 87.50 88 LYS A N 1
ATOM 740 C CA . LYS A 1 88 ? -6.308 -11.359 12.255 1.00 87.50 88 LYS A CA 1
ATOM 741 C C . LYS A 1 88 ? -4.986 -10.870 12.844 1.00 87.50 88 LYS A C 1
ATOM 743 O O . LYS A 1 88 ? -4.082 -11.665 13.079 1.00 87.50 88 LYS A O 1
ATOM 748 N N . ILE A 1 89 ? -4.916 -9.573 13.119 1.00 84.25 89 ILE A N 1
ATOM 749 C CA . ILE A 1 89 ? -3.745 -8.949 13.728 1.00 84.25 89 ILE A CA 1
ATOM 750 C C . ILE A 1 89 ? -3.830 -9.170 15.241 1.00 84.25 89 ILE A C 1
ATOM 752 O O . ILE A 1 89 ? -4.636 -8.542 15.924 1.00 84.25 89 ILE A O 1
ATOM 756 N N . THR A 1 90 ? -3.029 -10.100 15.752 1.00 84.94 90 THR A N 1
ATOM 757 C CA . THR A 1 90 ? -2.880 -10.391 17.187 1.00 84.94 90 THR A CA 1
ATOM 758 C C . THR A 1 90 ? -1.490 -9.980 17.672 1.00 84.94 90 THR A C 1
ATOM 760 O O . THR A 1 90 ? -0.590 -9.754 16.864 1.00 84.94 90 THR A O 1
ATOM 763 N N . LYS A 1 91 ? -1.273 -9.919 18.993 1.00 83.38 91 LYS A N 1
ATOM 764 C CA . LYS A 1 91 ? 0.065 -9.655 19.554 1.00 83.38 91 LYS A CA 1
ATOM 765 C C . LYS A 1 91 ? 1.097 -10.678 19.062 1.00 83.38 91 LYS A C 1
ATOM 767 O O . LYS A 1 91 ? 2.157 -10.288 18.593 1.00 83.38 91 LYS A O 1
ATOM 772 N N . SER A 1 92 ? 0.757 -11.968 19.084 1.00 85.88 92 SER A N 1
ATOM 773 C CA . SER A 1 92 ? 1.635 -13.038 18.591 1.00 85.88 92 SER A CA 1
ATOM 774 C C . SER A 1 92 ? 1.916 -12.919 17.093 1.00 85.88 92 SER A C 1
ATOM 776 O O . SER A 1 92 ? 3.038 -13.155 16.663 1.00 85.88 92 SER A O 1
ATOM 778 N N . TYR A 1 93 ? 0.923 -12.502 16.298 1.00 86.50 93 TYR A N 1
ATOM 779 C CA . TYR A 1 93 ? 1.120 -12.217 14.876 1.00 86.50 93 TYR A CA 1
ATOM 780 C C . TYR A 1 93 ? 2.101 -11.059 14.661 1.00 86.50 93 TYR A C 1
ATOM 782 O O . TYR A 1 93 ? 3.008 -11.186 13.847 1.00 86.50 93 TYR A O 1
ATOM 790 N N . LEU A 1 94 ? 1.975 -9.967 15.421 1.00 85.44 94 LEU A N 1
ATOM 791 C CA . LEU A 1 94 ? 2.900 -8.832 15.347 1.00 85.44 94 LEU A CA 1
ATOM 792 C C . LEU A 1 94 ? 4.322 -9.203 15.794 1.00 85.44 94 LEU A C 1
ATOM 794 O O . LEU A 1 94 ? 5.279 -8.770 15.163 1.00 85.44 94 LEU A O 1
ATOM 798 N N . LEU A 1 95 ? 4.473 -10.033 16.831 1.00 86.94 95 LEU A N 1
ATOM 799 C CA . LEU A 1 95 ? 5.781 -10.541 17.265 1.00 86.94 95 LEU A CA 1
ATOM 800 C C . LEU A 1 95 ? 6.415 -11.465 16.216 1.00 86.94 95 LEU A C 1
ATOM 802 O O . LEU A 1 95 ? 7.602 -11.346 15.929 1.00 86.94 95 LEU A O 1
ATOM 806 N N . CYS A 1 96 ? 5.622 -12.352 15.609 1.00 88.25 96 CYS A N 1
ATOM 807 C CA . CYS A 1 96 ? 6.073 -13.208 14.513 1.00 88.25 96 CYS A CA 1
ATOM 808 C C . CYS A 1 96 ? 6.509 -12.374 13.304 1.00 88.25 96 CYS A C 1
ATOM 810 O O . CYS A 1 96 ? 7.582 -12.611 12.753 1.00 88.25 96 CYS A O 1
ATOM 812 N N . LEU A 1 97 ? 5.719 -11.356 12.948 1.00 86.69 97 LEU A N 1
ATOM 813 C CA . LEU A 1 97 ? 6.094 -10.392 11.925 1.00 86.69 97 LEU A CA 1
ATOM 814 C C . LEU A 1 97 ? 7.409 -9.709 12.286 1.00 86.69 97 LEU A C 1
ATOM 816 O O . LEU A 1 97 ? 8.286 -9.682 11.440 1.00 86.69 97 LEU A O 1
ATOM 820 N N . LEU A 1 98 ? 7.588 -9.208 13.513 1.00 86.12 98 LEU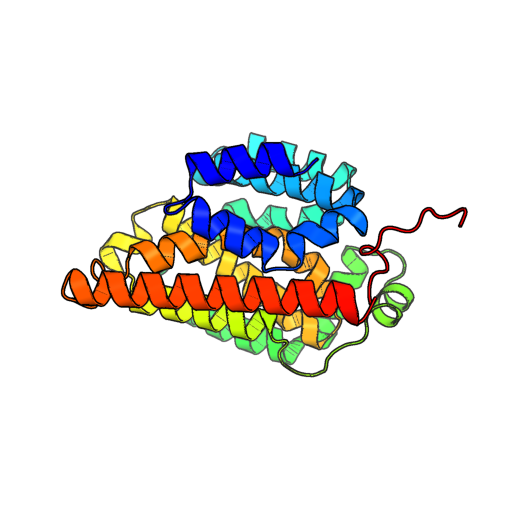 A N 1
ATOM 821 C CA . LEU A 1 98 ? 8.833 -8.558 13.944 1.00 86.12 98 LEU A CA 1
ATOM 822 C C . LEU A 1 98 ? 10.056 -9.478 13.802 1.00 86.12 98 LEU A C 1
ATOM 824 O O . LEU A 1 98 ? 11.087 -9.050 13.291 1.00 86.12 98 LEU A O 1
ATOM 828 N N . GLY A 1 99 ? 9.936 -10.749 14.194 1.00 88.50 99 GLY A N 1
ATOM 829 C CA . GLY A 1 99 ? 10.993 -11.739 13.967 1.00 88.50 99 GLY A CA 1
ATOM 830 C C . GLY A 1 99 ? 11.282 -11.937 12.478 1.00 88.50 99 GLY A C 1
ATOM 831 O O . GLY A 1 99 ? 12.435 -11.884 12.052 1.00 88.50 99 GLY A O 1
ATOM 832 N N . PHE A 1 100 ? 10.232 -12.075 11.666 1.00 88.12 100 PHE A N 1
ATOM 833 C CA . PHE A 1 100 ? 10.353 -12.169 10.212 1.00 88.12 100 PHE A CA 1
ATOM 834 C C . PHE A 1 100 ? 10.974 -10.903 9.597 1.00 88.12 100 PHE A C 1
ATOM 836 O O . PHE A 1 100 ? 11.803 -11.015 8.697 1.00 88.12 100 PHE A O 1
ATOM 843 N N . PHE A 1 101 ? 10.667 -9.716 10.133 1.00 86.19 101 PHE A N 1
ATOM 844 C CA . PHE A 1 101 ? 11.255 -8.437 9.735 1.00 86.19 101 PHE A CA 1
ATOM 845 C C . PHE A 1 101 ? 12.771 -8.433 9.924 1.00 86.19 101 PHE A C 1
ATOM 847 O O . PHE A 1 101 ? 13.507 -8.081 9.002 1.00 86.19 101 PHE A O 1
ATOM 854 N N . ILE A 1 102 ? 13.238 -8.855 11.099 1.00 87.69 102 ILE A N 1
ATOM 855 C CA . ILE A 1 102 ? 14.668 -8.915 11.422 1.00 87.69 102 ILE A CA 1
ATOM 856 C C . ILE A 1 102 ? 15.380 -9.906 10.495 1.00 87.69 102 ILE A C 1
ATOM 858 O O . ILE A 1 102 ? 16.409 -9.570 9.908 1.00 87.69 102 ILE A O 1
ATOM 862 N N . ILE A 1 103 ? 14.802 -11.095 10.298 1.00 89.56 103 ILE A N 1
ATOM 863 C CA . ILE A 1 103 ? 15.362 -12.122 9.408 1.00 89.56 103 ILE A CA 1
ATOM 864 C C . ILE A 1 103 ? 15.442 -11.605 7.969 1.00 89.56 103 ILE A C 1
ATOM 866 O O . ILE A 1 103 ? 16.494 -11.714 7.341 1.00 89.56 103 ILE A O 1
ATOM 870 N N . MET A 1 104 ? 14.368 -11.000 7.455 1.00 86.25 104 MET A N 1
ATOM 871 C CA . MET A 1 104 ? 14.338 -10.438 6.104 1.00 86.25 104 MET A CA 1
ATOM 872 C C . MET A 1 104 ? 15.403 -9.366 5.894 1.00 86.25 104 MET A C 1
ATOM 874 O O . MET A 1 104 ? 16.037 -9.341 4.842 1.00 86.25 104 MET A O 1
ATOM 878 N N . TYR A 1 105 ? 15.614 -8.491 6.878 1.00 84.50 105 TYR A N 1
ATOM 879 C CA . TYR A 1 105 ? 16.618 -7.437 6.773 1.00 84.50 105 TYR A CA 1
ATOM 880 C C . TYR A 1 105 ? 18.048 -7.993 6.792 1.00 84.50 105 TYR A C 1
ATOM 882 O O . TYR A 1 105 ? 18.872 -7.580 5.978 1.00 84.50 105 TYR A O 1
ATOM 890 N N . ILE A 1 106 ? 18.338 -8.960 7.669 1.00 88.19 106 ILE A N 1
ATOM 891 C CA . ILE A 1 106 ? 19.660 -9.606 7.751 1.00 88.19 106 ILE A CA 1
ATOM 892 C C . ILE A 1 106 ? 19.946 -10.420 6.482 1.00 88.19 106 ILE A C 1
ATOM 894 O O . ILE A 1 106 ? 21.040 -10.354 5.926 1.00 88.19 106 ILE A O 1
ATOM 898 N N . MET A 1 107 ? 18.957 -11.167 5.987 1.00 90.06 107 MET A N 1
ATOM 899 C CA . MET A 1 107 ? 19.101 -12.060 4.832 1.00 90.06 107 MET A CA 1
ATOM 900 C C . MET A 1 107 ? 18.786 -11.390 3.487 1.00 90.06 107 MET A C 1
ATOM 902 O O . MET A 1 107 ? 18.675 -12.084 2.475 1.00 90.06 107 MET A O 1
ATOM 906 N N . LYS A 1 108 ? 18.661 -10.058 3.448 1.00 87.12 108 LYS A N 1
ATOM 907 C CA . LYS A 1 108 ? 18.173 -9.307 2.280 1.00 87.12 108 LYS A CA 1
ATOM 908 C C . LYS A 1 108 ? 18.914 -9.603 0.976 1.00 87.12 108 LYS A C 1
ATOM 910 O O . LYS A 1 108 ? 18.267 -9.679 -0.058 1.00 87.12 108 LYS A O 1
ATOM 915 N N . TYR A 1 109 ? 20.231 -9.821 1.026 1.00 85.69 109 TYR A N 1
ATOM 916 C CA . TYR A 1 109 ? 21.035 -10.140 -0.159 1.00 85.69 109 TYR A CA 1
ATOM 917 C C . TYR A 1 109 ? 20.668 -11.509 -0.743 1.00 85.69 109 TYR A C 1
ATOM 919 O O . TYR A 1 109 ? 20.337 -11.610 -1.919 1.00 85.69 109 TYR A O 1
ATOM 927 N N . ARG A 1 110 ? 20.626 -12.550 0.101 1.00 88.81 110 ARG A N 1
ATOM 928 C CA . ARG A 1 110 ? 20.267 -13.917 -0.320 1.00 88.81 110 ARG A CA 1
ATOM 929 C C . ARG A 1 110 ? 18.820 -14.000 -0.799 1.00 88.81 110 ARG A C 1
ATOM 931 O O . ARG A 1 110 ? 18.533 -14.603 -1.824 1.00 88.81 110 ARG A O 1
ATOM 938 N N . ILE A 1 111 ? 17.900 -13.385 -0.053 1.00 87.06 111 ILE A N 1
ATOM 939 C CA . ILE A 1 111 ? 16.477 -13.354 -0.413 1.00 87.06 111 ILE A CA 1
ATOM 940 C C . ILE A 1 111 ? 16.278 -12.567 -1.711 1.00 87.06 111 ILE A C 1
ATOM 942 O O . ILE A 1 111 ? 15.520 -13.001 -2.575 1.00 87.06 111 ILE A O 1
ATOM 946 N N . GLY A 1 112 ? 16.959 -11.429 -1.856 1.00 85.50 112 GLY A N 1
ATOM 947 C CA . GLY A 1 112 ? 16.890 -10.585 -3.042 1.00 85.50 112 GLY A CA 1
ATOM 948 C C . GLY A 1 112 ? 17.351 -11.311 -4.303 1.00 85.50 112 GLY A C 1
ATOM 949 O O . GLY A 1 112 ? 16.657 -11.267 -5.316 1.00 85.50 112 GLY A O 1
ATOM 950 N N . GLU A 1 113 ? 18.462 -12.042 -4.229 1.00 86.06 113 GLU A N 1
ATOM 951 C CA . GLU A 1 113 ? 18.971 -12.861 -5.334 1.00 86.06 113 GLU A CA 1
ATOM 952 C C . GLU A 1 113 ? 17.984 -13.972 -5.725 1.00 86.06 113 GLU A C 1
ATOM 954 O O . GLU A 1 113 ? 17.598 -14.068 -6.889 1.00 86.06 113 GLU A O 1
ATOM 959 N N . ILE A 1 114 ? 17.485 -14.744 -4.749 1.00 88.31 114 ILE A N 1
ATOM 960 C CA . ILE A 1 114 ? 16.489 -15.804 -4.989 1.00 88.31 114 ILE A CA 1
ATOM 961 C C . ILE A 1 114 ? 15.232 -15.233 -5.650 1.00 88.31 114 ILE A C 1
ATOM 963 O O . ILE A 1 114 ? 14.762 -15.768 -6.651 1.00 88.31 114 ILE A O 1
ATOM 967 N N . LEU A 1 115 ? 14.678 -14.144 -5.109 1.00 85.44 115 LEU A N 1
ATOM 968 C CA . LEU A 1 115 ? 13.476 -13.524 -5.666 1.00 85.44 115 LEU A CA 1
ATOM 969 C C . LEU A 1 115 ? 13.727 -12.974 -7.069 1.00 85.44 115 LEU A C 1
ATOM 971 O O . LEU A 1 115 ? 12.858 -13.101 -7.925 1.00 85.44 115 LEU A O 1
ATOM 975 N N . THR A 1 116 ? 14.901 -12.403 -7.331 1.00 86.06 116 THR A N 1
ATOM 976 C CA . THR A 1 116 ? 15.222 -11.905 -8.673 1.00 86.06 116 THR A CA 1
ATOM 977 C C . THR A 1 116 ? 15.281 -13.060 -9.673 1.00 86.06 116 THR A C 1
ATOM 979 O O . THR A 1 116 ? 14.616 -12.978 -10.698 1.00 86.06 116 THR A O 1
ATOM 982 N N . ASN A 1 117 ? 15.952 -14.167 -9.335 1.00 86.81 117 ASN A N 1
ATOM 983 C CA . ASN A 1 117 ? 16.019 -15.375 -10.172 1.00 86.81 117 ASN A CA 1
ATOM 984 C C . ASN A 1 117 ? 14.642 -16.009 -10.443 1.00 86.81 117 ASN A C 1
ATOM 986 O O . ASN A 1 117 ? 14.449 -16.652 -11.467 1.00 86.81 117 ASN A O 1
ATOM 990 N N . LEU A 1 118 ? 13.680 -15.859 -9.526 1.00 85.56 118 LEU A N 1
ATOM 991 C CA . LEU A 1 118 ? 12.327 -16.402 -9.695 1.00 85.56 118 LEU A CA 1
ATOM 992 C C . LEU A 1 118 ? 11.459 -15.588 -10.662 1.00 85.56 118 LEU A C 1
ATOM 994 O O . LEU A 1 118 ? 10.547 -16.143 -11.270 1.00 85.56 118 LEU A O 1
ATOM 998 N N . TYR A 1 119 ? 11.684 -14.276 -10.754 1.00 80.50 119 TYR A N 1
ATOM 999 C CA . TYR A 1 119 ? 10.831 -13.369 -11.532 1.00 80.50 119 TYR A CA 1
ATOM 1000 C C . TYR A 1 119 ? 11.492 -12.834 -12.809 1.00 80.50 119 TYR A C 1
ATOM 1002 O O . TYR A 1 119 ? 10.790 -12.243 -13.633 1.00 80.50 119 TYR A O 1
ATOM 1010 N N . TYR A 1 120 ? 12.805 -13.015 -12.967 1.00 82.19 120 TYR A N 1
ATOM 1011 C CA . TYR A 1 120 ? 13.595 -12.493 -14.079 1.00 82.19 120 TYR A CA 1
ATOM 1012 C C . TYR A 1 120 ? 14.594 -13.538 -14.582 1.00 82.19 120 TYR A C 1
ATOM 1014 O O . TYR A 1 120 ? 15.340 -14.104 -13.787 1.00 82.19 120 TYR A O 1
ATOM 1022 N N . ASP A 1 121 ? 14.639 -13.730 -15.903 1.00 80.38 121 ASP A N 1
ATOM 1023 C CA . ASP A 1 121 ? 15.509 -14.727 -16.543 1.00 80.38 121 ASP A CA 1
ATOM 1024 C C . ASP A 1 121 ? 17.002 -14.334 -16.498 1.00 80.38 121 ASP A C 1
ATOM 1026 O O . ASP A 1 121 ? 17.860 -15.199 -16.346 1.00 80.38 121 ASP A O 1
ATOM 1030 N N . ASP A 1 122 ? 17.320 -13.034 -16.576 1.00 82.56 122 ASP A N 1
ATOM 1031 C CA . ASP A 1 122 ? 18.688 -12.495 -16.463 1.00 82.56 122 ASP A CA 1
ATOM 1032 C C . ASP A 1 122 ? 18.827 -11.621 -15.208 1.00 82.56 122 ASP A C 1
ATOM 1034 O O . ASP A 1 122 ? 18.728 -10.389 -15.235 1.00 82.56 122 ASP A O 1
ATOM 1038 N N . SER A 1 123 ? 18.991 -12.280 -14.063 1.00 79.00 123 SER A N 1
ATOM 1039 C CA . SER A 1 123 ? 18.992 -11.620 -12.759 1.00 79.00 123 SER A CA 1
ATOM 1040 C C . SER A 1 123 ? 20.179 -10.686 -12.543 1.00 79.00 123 SER A C 1
ATOM 1042 O O . SER A 1 123 ? 19.997 -9.615 -11.966 1.00 79.00 123 SER A O 1
ATOM 1044 N N . GLN A 1 124 ? 21.370 -11.048 -13.024 1.00 77.94 124 GLN A N 1
ATOM 1045 C CA . GLN A 1 124 ? 22.586 -10.247 -12.856 1.00 77.94 124 GLN A CA 1
ATOM 1046 C C . GLN A 1 124 ? 22.502 -8.947 -13.656 1.00 77.94 124 GLN A C 1
ATOM 1048 O O . GLN A 1 124 ? 22.775 -7.873 -13.114 1.00 77.94 124 GLN A O 1
ATOM 1053 N N . HIS A 1 125 ? 22.032 -9.017 -14.905 1.00 80.75 125 HIS A N 1
ATOM 1054 C CA . HIS A 1 125 ? 21.784 -7.818 -15.699 1.00 80.75 125 HIS A CA 1
ATOM 1055 C C . HIS A 1 125 ? 20.717 -6.932 -15.049 1.00 80.75 125 HIS A C 1
ATOM 1057 O O . HIS A 1 125 ? 20.908 -5.725 -14.908 1.00 80.75 125 HIS A O 1
ATOM 1063 N N . VAL A 1 126 ? 19.607 -7.518 -14.584 1.00 79.44 126 VAL A N 1
ATOM 1064 C CA . VAL A 1 126 ? 18.528 -6.753 -13.944 1.00 79.44 126 VAL A CA 1
ATOM 1065 C C . VAL A 1 126 ? 18.994 -6.096 -12.644 1.00 79.44 126 VAL A C 1
ATOM 1067 O O . VAL A 1 126 ? 18.677 -4.930 -12.429 1.00 79.44 126 VAL A O 1
ATOM 1070 N N . ILE A 1 127 ? 19.765 -6.777 -11.794 1.00 81.44 127 ILE A N 1
ATOM 1071 C CA . ILE A 1 127 ? 20.307 -6.178 -10.562 1.00 81.44 127 ILE A CA 1
ATOM 1072 C C . ILE A 1 127 ? 21.236 -5.007 -10.899 1.00 81.44 127 ILE A C 1
ATOM 1074 O O . ILE A 1 127 ? 21.108 -3.948 -10.285 1.00 81.44 127 ILE A O 1
ATOM 1078 N N . GLY A 1 128 ? 22.107 -5.161 -11.904 1.00 76.31 128 GLY A N 1
ATOM 1079 C CA . GLY A 1 128 ? 23.016 -4.105 -12.361 1.00 76.31 128 GLY A CA 1
ATOM 1080 C C . GLY A 1 128 ? 22.309 -2.853 -12.895 1.00 76.31 128 GLY A C 1
ATOM 1081 O O . GLY A 1 128 ? 22.833 -1.753 -12.755 1.00 76.31 128 GLY A O 1
ATOM 1082 N N . LEU A 1 129 ? 21.094 -2.989 -13.440 1.00 76.62 129 LEU A N 1
ATOM 1083 C CA . LEU A 1 129 ? 20.271 -1.853 -13.882 1.00 76.62 129 LEU A CA 1
ATOM 1084 C C . LEU A 1 129 ? 19.657 -1.043 -12.727 1.00 76.62 129 LEU A C 1
ATOM 1086 O O . LEU A 1 129 ? 19.195 0.077 -12.947 1.00 76.62 129 LEU A O 1
ATOM 1090 N N . TYR A 1 130 ? 19.593 -1.603 -11.517 1.00 73.94 130 TYR A N 1
ATOM 1091 C CA . TYR A 1 130 ? 18.901 -1.002 -10.377 1.00 73.94 130 TYR A CA 1
ATOM 1092 C C . TYR A 1 130 ? 19.819 -0.911 -9.164 1.00 73.94 130 TYR A C 1
ATOM 1094 O O . TYR A 1 130 ? 19.739 -1.733 -8.242 1.00 73.94 130 TYR A O 1
ATOM 1102 N N . GLU A 1 131 ? 20.639 0.140 -9.152 1.00 74.00 131 GLU A N 1
ATOM 1103 C CA . GLU A 1 131 ? 21.547 0.437 -8.048 1.00 74.00 131 GLU A CA 1
ATOM 1104 C C . GLU A 1 131 ? 20.823 0.480 -6.696 1.00 74.00 131 GLU A C 1
ATOM 1106 O O . GLU A 1 131 ? 19.696 0.968 -6.548 1.00 74.00 131 GLU A O 1
ATOM 1111 N N . SER A 1 132 ? 21.490 -0.072 -5.686 1.00 73.75 132 SER A N 1
ATOM 1112 C CA . SER A 1 132 ? 20.984 -0.087 -4.320 1.00 73.75 132 SER A CA 1
ATOM 1113 C C . SER A 1 132 ? 21.313 1.228 -3.618 1.00 73.75 132 SER A C 1
ATOM 1115 O O . SER A 1 132 ? 22.431 1.727 -3.716 1.00 73.75 132 SER A O 1
ATOM 1117 N N . SER A 1 133 ? 20.391 1.739 -2.802 1.00 66.94 133 SER A N 1
ATOM 1118 C CA . SER A 1 133 ? 20.684 2.872 -1.916 1.00 66.94 133 SER A CA 1
ATOM 1119 C C . SER A 1 133 ? 21.498 2.475 -0.675 1.00 66.94 133 SER A C 1
ATOM 1121 O O . SER A 1 133 ? 21.784 3.340 0.146 1.00 66.94 133 SER A O 1
ATOM 1123 N N . THR A 1 134 ? 21.826 1.183 -0.501 1.00 71.69 134 THR A N 1
ATOM 1124 C CA . THR A 1 134 ? 22.450 0.507 0.666 1.00 71.69 134 THR A CA 1
ATOM 1125 C C . THR A 1 134 ? 21.717 0.634 2.018 1.00 71.69 134 THR A C 1
ATOM 1127 O O . THR A 1 134 ? 21.678 -0.328 2.792 1.00 71.69 134 THR A O 1
ATOM 1130 N N . GLY A 1 135 ? 21.064 1.767 2.292 1.00 76.00 135 GLY A N 1
ATOM 1131 C CA . GLY A 1 135 ? 20.254 2.039 3.482 1.00 76.00 135 GLY A CA 1
ATOM 1132 C C . GLY A 1 135 ? 18.748 1.802 3.310 1.00 76.00 135 GLY A C 1
ATOM 1133 O O . GLY A 1 135 ? 18.261 1.430 2.239 1.00 76.00 135 GLY A O 1
ATOM 1134 N N . ILE A 1 136 ? 17.997 2.040 4.391 1.00 76.06 136 ILE A N 1
ATOM 1135 C CA . ILE A 1 136 ? 16.529 1.974 4.411 1.00 76.06 136 ILE A CA 1
ATOM 1136 C C . ILE A 1 136 ? 15.986 3.165 3.606 1.00 76.06 136 ILE A C 1
ATOM 1138 O O . ILE A 1 136 ? 16.047 4.306 4.058 1.00 76.06 136 ILE A O 1
ATOM 1142 N N . GLY A 1 137 ? 15.484 2.905 2.396 1.00 82.38 137 GLY A N 1
ATOM 1143 C CA . GLY A 1 137 ? 14.963 3.947 1.507 1.00 82.38 137 GLY A CA 1
ATOM 1144 C C . GLY A 1 137 ? 13.772 4.710 2.104 1.00 82.38 137 GLY A C 1
ATOM 1145 O O . GLY A 1 137 ? 13.007 4.168 2.906 1.00 82.38 137 GLY A O 1
ATOM 1146 N N . GLY A 1 138 ? 13.573 5.961 1.675 1.00 86.81 138 GLY A N 1
ATOM 1147 C CA . GLY A 1 138 ? 12.531 6.852 2.212 1.00 86.81 138 GLY A CA 1
ATOM 1148 C C . GLY A 1 138 ? 11.112 6.270 2.154 1.00 86.81 138 GLY A C 1
ATOM 1149 O O . GLY A 1 138 ? 10.335 6.452 3.090 1.00 86.81 138 GLY A O 1
ATOM 1150 N N . THR A 1 139 ? 10.790 5.483 1.123 1.00 90.44 139 THR A N 1
ATOM 1151 C CA . THR A 1 139 ? 9.501 4.779 1.013 1.00 90.44 139 THR A CA 1
ATOM 1152 C C . THR A 1 139 ? 9.277 3.794 2.163 1.00 90.44 139 THR A C 1
ATOM 1154 O O . THR A 1 139 ? 8.174 3.730 2.700 1.00 90.44 139 THR A O 1
ATOM 1157 N N . ALA A 1 140 ? 10.308 3.054 2.594 1.00 91.50 140 ALA A N 1
ATOM 1158 C CA . ALA A 1 140 ? 10.190 2.137 3.731 1.00 91.50 140 ALA A CA 1
ATOM 1159 C C . ALA A 1 140 ? 9.918 2.908 5.027 1.00 91.50 140 ALA A C 1
ATOM 1161 O O . ALA A 1 140 ? 8.994 2.564 5.763 1.00 91.50 140 ALA A O 1
ATOM 1162 N N . VAL A 1 141 ? 10.673 3.986 5.268 1.00 91.25 141 VAL A N 1
ATOM 1163 C CA . VAL A 1 141 ? 10.477 4.867 6.432 1.00 91.25 141 VAL A CA 1
ATOM 1164 C C . VAL A 1 141 ? 9.058 5.432 6.444 1.00 91.25 141 VAL A C 1
ATOM 1166 O O . VAL A 1 141 ? 8.378 5.386 7.467 1.00 91.25 141 VAL A O 1
ATOM 1169 N N . PHE A 1 142 ? 8.570 5.898 5.298 1.00 92.69 142 PHE A N 1
ATOM 1170 C CA . PHE A 1 142 ? 7.215 6.413 5.171 1.00 92.69 142 PHE A CA 1
ATOM 1171 C C . PHE A 1 142 ? 6.152 5.351 5.491 1.00 92.69 142 PHE A C 1
ATOM 1173 O O . PHE A 1 142 ? 5.240 5.619 6.275 1.00 92.69 142 PHE A O 1
ATOM 1180 N N . ILE A 1 143 ? 6.277 4.131 4.953 1.00 94.50 143 ILE A N 1
ATOM 1181 C CA . ILE A 1 143 ? 5.342 3.038 5.267 1.00 94.50 143 ILE A CA 1
ATOM 1182 C C . ILE A 1 143 ? 5.373 2.717 6.769 1.00 94.50 143 ILE A C 1
ATOM 1184 O O . ILE A 1 143 ? 4.306 2.557 7.365 1.00 94.50 143 ILE A O 1
ATOM 1188 N N . ILE A 1 144 ? 6.556 2.673 7.397 1.00 92.88 144 ILE A N 1
ATOM 1189 C CA . ILE A 1 144 ? 6.701 2.472 8.851 1.00 92.88 144 ILE A CA 1
ATOM 1190 C C . ILE A 1 144 ? 5.927 3.547 9.613 1.00 92.88 144 ILE A C 1
ATOM 1192 O O . ILE A 1 144 ? 5.101 3.212 10.460 1.00 92.88 144 ILE A O 1
ATOM 1196 N N . LEU A 1 145 ? 6.137 4.826 9.291 1.00 92.38 145 LEU A N 1
ATOM 1197 C CA . LEU A 1 145 ? 5.458 5.937 9.960 1.00 92.38 145 LEU A CA 1
ATOM 1198 C C . LEU A 1 145 ? 3.936 5.845 9.815 1.00 92.38 145 LEU A C 1
ATOM 1200 O O . LEU A 1 145 ? 3.217 5.973 10.803 1.00 92.38 145 LEU A O 1
ATOM 1204 N N . VAL A 1 146 ? 3.424 5.563 8.616 1.00 92.69 146 VAL A N 1
ATOM 1205 C CA . VAL A 1 146 ? 1.974 5.440 8.393 1.00 92.69 146 VAL A CA 1
ATOM 1206 C C . VAL A 1 146 ? 1.389 4.213 9.104 1.00 92.69 146 VAL A C 1
ATOM 1208 O O . VAL A 1 146 ? 0.284 4.288 9.648 1.00 92.69 146 VAL A O 1
ATOM 1211 N N . LEU A 1 147 ? 2.113 3.091 9.156 1.00 92.56 147 LEU A N 1
ATOM 1212 C CA . LEU A 1 147 ? 1.708 1.916 9.935 1.00 92.56 147 LEU A CA 1
ATOM 1213 C C . LEU A 1 147 ? 1.667 2.225 11.435 1.00 92.56 147 LEU A C 1
ATOM 1215 O O . LEU A 1 147 ? 0.670 1.900 12.079 1.00 92.56 147 LEU A O 1
ATOM 1219 N N . LEU A 1 148 ? 2.693 2.893 11.972 1.00 90.19 148 LE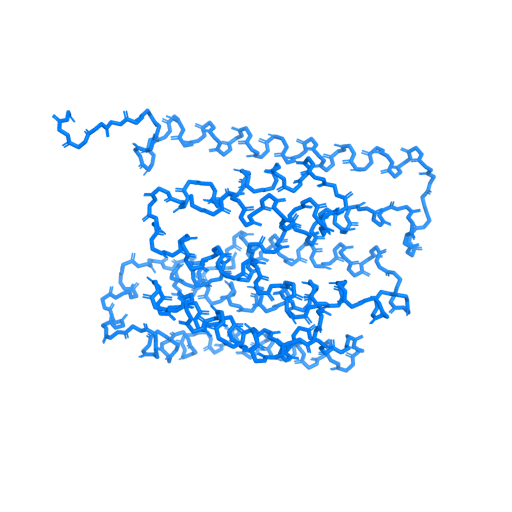U A N 1
ATOM 1220 C CA . LEU A 1 148 ? 2.749 3.333 13.369 1.00 90.19 148 LEU A CA 1
ATOM 1221 C C . LEU A 1 148 ? 1.585 4.264 13.712 1.00 90.19 148 LEU A C 1
ATOM 1223 O O . LEU A 1 148 ? 0.883 4.020 14.692 1.00 90.19 148 LEU A O 1
ATOM 1227 N N . LEU A 1 149 ? 1.322 5.278 12.880 1.00 89.00 149 LEU A N 1
ATOM 1228 C CA . LEU A 1 149 ? 0.167 6.166 13.047 1.00 89.00 149 LEU A CA 1
ATOM 1229 C C . LEU A 1 149 ? -1.144 5.380 13.032 1.00 89.00 149 LEU A C 1
ATOM 1231 O O . LEU A 1 149 ? -2.016 5.634 13.860 1.00 89.00 149 LEU A O 1
ATOM 1235 N N . GLY A 1 150 ? -1.263 4.394 12.140 1.00 88.62 150 GLY A N 1
ATOM 1236 C CA . GLY A 1 150 ? -2.362 3.440 12.157 1.00 88.62 150 GLY A CA 1
ATOM 1237 C C . GLY A 1 150 ? -2.515 2.798 13.533 1.00 88.62 150 GLY A C 1
ATOM 1238 O O . GLY A 1 150 ? -3.515 3.030 14.203 1.00 88.62 150 GLY A O 1
ATOM 1239 N N . PHE A 1 151 ? -1.508 2.063 14.008 1.00 86.31 151 PHE A N 1
ATOM 1240 C CA . PHE A 1 151 ? -1.566 1.373 15.303 1.00 86.31 151 PHE A CA 1
ATOM 1241 C C . PHE A 1 151 ? -1.849 2.298 16.497 1.00 86.31 151 PHE A C 1
ATOM 1243 O O . PHE A 1 151 ? -2.540 1.880 17.424 1.00 86.31 151 PHE A O 1
ATOM 1250 N N . ILE A 1 152 ? -1.370 3.544 16.465 1.00 84.75 152 ILE A N 1
ATOM 1251 C CA . ILE A 1 152 ? -1.622 4.554 17.503 1.00 84.75 152 ILE A CA 1
ATOM 1252 C C . ILE A 1 152 ? -3.086 5.019 17.490 1.00 84.75 152 ILE A C 1
ATOM 1254 O O . ILE A 1 152 ? -3.732 5.095 18.538 1.00 84.75 152 ILE A O 1
ATOM 1258 N N . PHE A 1 153 ? -3.631 5.336 16.313 1.00 81.56 153 PHE A N 1
ATOM 1259 C CA . PHE A 1 153 ? -5.000 5.846 16.187 1.00 81.56 153 PHE A CA 1
ATOM 1260 C C . PHE A 1 153 ? -6.060 4.740 16.160 1.00 81.56 153 PHE A C 1
ATOM 1262 O O . PHE A 1 153 ? -7.248 5.025 16.319 1.00 81.56 153 PHE A O 1
ATOM 1269 N N . TYR A 1 154 ? -5.681 3.478 15.991 1.00 80.06 154 TYR A N 1
ATOM 1270 C CA . TYR A 1 154 ? -6.617 2.359 15.993 1.00 80.06 154 TYR A CA 1
ATOM 1271 C C . TYR A 1 154 ? -6.967 1.903 17.397 1.00 80.06 154 TYR A C 1
ATOM 1273 O O . TYR A 1 154 ? -6.099 1.634 18.218 1.00 80.06 154 TYR A O 1
ATOM 1281 N N . ASN A 1 155 ? -8.257 1.680 17.633 1.00 68.50 155 ASN A N 1
ATOM 1282 C CA . ASN A 1 155 ? -8.672 0.835 18.738 1.00 68.50 155 ASN A CA 1
ATOM 1283 C C . ASN A 1 155 ? -8.539 -0.637 18.328 1.00 68.50 155 ASN A C 1
ATOM 1285 O O . ASN A 1 155 ? -9.269 -1.110 17.459 1.00 68.50 155 ASN A O 1
ATOM 1289 N N . ALA A 1 156 ? -7.594 -1.359 18.935 1.00 61.91 156 ALA A N 1
ATOM 1290 C CA . ALA A 1 156 ? -7.229 -2.724 18.553 1.00 61.91 156 ALA A CA 1
ATOM 1291 C C . ALA A 1 156 ? -8.411 -3.718 18.568 1.00 61.91 156 ALA A C 1
ATOM 1293 O O . ALA A 1 156 ? -8.437 -4.647 17.752 1.00 61.91 156 ALA A O 1
ATOM 1294 N N . SER A 1 157 ? -9.404 -3.515 19.446 1.00 58.00 157 SER A N 1
ATOM 1295 C CA . SER A 1 157 ? -10.562 -4.412 19.576 1.00 58.00 157 SER A CA 1
ATOM 1296 C C . SER A 1 157 ? -11.590 -4.235 18.454 1.00 58.00 157 SER A C 1
ATOM 1298 O O . SER A 1 157 ? -12.139 -5.221 17.970 1.00 58.00 157 SER A O 1
ATOM 1300 N N . THR A 1 158 ? -11.808 -3.010 17.972 1.00 62.94 158 THR A N 1
ATOM 1301 C CA . THR A 1 158 ? -12.735 -2.718 16.862 1.00 62.94 158 THR A CA 1
ATOM 1302 C C . THR A 1 158 ? -12.047 -2.733 15.499 1.00 62.94 158 THR A C 1
ATOM 1304 O O . THR A 1 158 ? -12.678 -3.014 14.481 1.00 62.94 158 THR A O 1
ATOM 1307 N N . PHE A 1 159 ? -10.737 -2.488 15.461 1.00 67.25 159 PHE A N 1
ATOM 1308 C CA . PHE A 1 159 ? -9.959 -2.395 14.230 1.00 67.25 159 PHE A CA 1
ATOM 1309 C C . PHE A 1 159 ? -9.838 -3.730 13.494 1.00 67.25 159 PHE A C 1
ATOM 1311 O O . PHE A 1 159 ? -10.069 -3.794 12.288 1.00 67.25 159 PHE A O 1
ATOM 1318 N N . SER A 1 160 ? -9.520 -4.803 14.222 1.00 63.50 160 SER A N 1
ATOM 1319 C CA . SER A 1 160 ? -9.355 -6.144 13.644 1.00 63.50 160 SER A CA 1
ATOM 1320 C C . SER A 1 160 ? -10.678 -6.801 13.221 1.00 63.50 160 SER A C 1
ATOM 1322 O O . SER A 1 160 ? -10.661 -7.770 12.455 1.00 63.50 160 SER A O 1
ATOM 1324 N N . ALA A 1 161 ? -11.814 -6.276 13.696 1.00 66.94 161 ALA A N 1
ATOM 1325 C CA . ALA A 1 161 ? -13.149 -6.778 13.381 1.00 66.94 161 ALA A CA 1
ATOM 1326 C C . ALA A 1 161 ? -13.617 -6.370 11.974 1.00 66.94 161 ALA A C 1
ATOM 1328 O O . ALA A 1 161 ? -14.291 -7.149 11.299 1.00 66.94 161 ALA A O 1
ATOM 1329 N N . ILE A 1 162 ? -13.215 -5.187 11.502 1.00 84.12 162 ILE A N 1
ATOM 1330 C CA . ILE A 1 162 ? -13.567 -4.677 10.171 1.00 84.12 162 ILE A CA 1
ATOM 1331 C C . ILE A 1 162 ? -12.628 -5.303 9.130 1.00 84.12 162 ILE A C 1
ATOM 1333 O O . ILE A 1 162 ? -11.401 -5.257 9.262 1.00 84.12 162 ILE A O 1
ATOM 1337 N N . ILE A 1 163 ? -13.197 -5.928 8.096 1.00 88.56 163 ILE A N 1
ATOM 1338 C CA . ILE A 1 163 ? -12.427 -6.684 7.099 1.00 88.56 163 ILE A CA 1
ATOM 1339 C C . ILE A 1 163 ? -11.521 -5.772 6.267 1.00 88.56 163 ILE A C 1
ATOM 1341 O O . ILE A 1 163 ? -10.348 -6.101 6.105 1.00 88.56 163 ILE A O 1
ATOM 1345 N N . GLU A 1 164 ? -12.017 -4.619 5.821 1.00 89.75 164 GLU A N 1
ATOM 1346 C CA . GLU A 1 164 ? -11.288 -3.646 4.998 1.00 89.75 164 GLU A CA 1
ATOM 1347 C C . GLU A 1 164 ? -10.025 -3.164 5.702 1.00 89.75 164 GLU A C 1
ATOM 1349 O O . GLU A 1 164 ? -8.935 -3.186 5.141 1.00 89.75 164 GLU A O 1
ATOM 1354 N N . ASN A 1 165 ? -10.164 -2.812 6.974 1.00 87.50 165 ASN A N 1
ATOM 1355 C CA . ASN A 1 165 ? -9.086 -2.328 7.824 1.00 87.50 165 ASN A CA 1
ATOM 1356 C C . ASN A 1 165 ? -7.951 -3.334 7.957 1.00 87.50 165 ASN A C 1
ATOM 1358 O O . ASN A 1 165 ? -6.784 -3.024 7.727 1.00 87.50 165 ASN A O 1
ATOM 1362 N N . ARG A 1 166 ? -8.318 -4.561 8.329 1.00 89.69 166 ARG A N 1
ATOM 1363 C CA . ARG A 1 166 ? -7.384 -5.669 8.492 1.00 89.69 166 ARG A CA 1
ATOM 1364 C C . ARG A 1 166 ? -6.672 -5.982 7.180 1.00 89.69 166 ARG A C 1
ATOM 1366 O O . ARG A 1 166 ? -5.457 -6.160 7.186 1.00 89.69 166 ARG A O 1
ATOM 1373 N N . VAL A 1 167 ? -7.416 -6.023 6.075 1.00 94.69 167 VAL A N 1
ATOM 1374 C CA . VAL A 1 167 ? -6.864 -6.293 4.745 1.00 94.69 167 VAL A CA 1
ATOM 1375 C C . VAL A 1 167 ? -5.885 -5.198 4.338 1.00 94.69 167 VAL A C 1
ATOM 1377 O O . VAL A 1 167 ? -4.754 -5.522 3.989 1.00 94.69 167 VAL A O 1
ATOM 1380 N N . LEU A 1 168 ? -6.258 -3.921 4.454 1.00 95.12 168 LEU A N 1
ATOM 1381 C CA . LEU A 1 168 ? -5.366 -2.810 4.116 1.00 95.12 168 LEU A CA 1
ATOM 1382 C C . LEU A 1 168 ? -4.114 -2.783 4.998 1.00 95.12 168 LEU A C 1
ATOM 1384 O O . LEU A 1 168 ? -3.017 -2.648 4.466 1.00 95.12 168 LEU A O 1
ATOM 1388 N N . THR A 1 169 ? -4.228 -2.974 6.318 1.00 93.38 169 THR A N 1
ATOM 1389 C CA . THR A 1 169 ? -3.038 -3.024 7.187 1.00 93.38 169 THR A CA 1
ATOM 1390 C C . THR A 1 169 ? -2.110 -4.165 6.811 1.00 93.38 169 THR A C 1
ATOM 1392 O O . THR A 1 169 ? -0.910 -3.943 6.697 1.00 93.38 169 THR A O 1
ATOM 1395 N N . ASN A 1 170 ? -2.630 -5.373 6.589 1.00 94.44 170 ASN A N 1
ATOM 1396 C CA . ASN A 1 170 ? -1.779 -6.495 6.206 1.00 94.44 170 ASN A CA 1
ATOM 1397 C C . ASN A 1 170 ? -1.150 -6.299 4.818 1.00 94.44 170 ASN A C 1
ATOM 1399 O O . ASN A 1 170 ? 0.021 -6.620 4.651 1.00 94.44 170 ASN A O 1
ATOM 1403 N N . ILE A 1 171 ? -1.873 -5.723 3.850 1.00 97.12 171 ILE A N 1
ATOM 1404 C CA . ILE A 1 171 ? -1.298 -5.331 2.552 1.00 97.12 171 ILE A CA 1
ATOM 1405 C C . ILE A 1 171 ? -0.138 -4.352 2.759 1.00 97.12 171 ILE A C 1
ATOM 1407 O O . ILE A 1 171 ? 0.923 -4.547 2.175 1.00 97.12 171 ILE A O 1
ATOM 1411 N N . MET A 1 172 ? -0.297 -3.345 3.623 1.00 97.06 172 MET A N 1
ATOM 1412 C CA . MET A 1 172 ? 0.762 -2.370 3.905 1.00 97.06 172 MET A CA 1
ATOM 1413 C C . MET A 1 172 ? 1.943 -2.963 4.684 1.00 97.06 172 MET A C 1
ATOM 1415 O O . MET A 1 172 ? 3.080 -2.553 4.466 1.00 97.06 172 MET A O 1
ATOM 1419 N N . ILE A 1 173 ? 1.706 -3.946 5.555 1.00 94.75 173 ILE A N 1
ATOM 1420 C CA . ILE A 1 173 ? 2.773 -4.718 6.211 1.00 94.75 173 ILE A CA 1
ATOM 1421 C C . ILE A 1 173 ? 3.576 -5.489 5.160 1.00 94.75 173 ILE A C 1
ATOM 1423 O O . ILE A 1 173 ? 4.799 -5.416 5.164 1.00 94.75 173 ILE A O 1
ATOM 1427 N N . ILE A 1 174 ? 2.913 -6.179 4.227 1.00 95.44 174 ILE A N 1
ATOM 1428 C CA . ILE A 1 174 ? 3.600 -6.886 3.134 1.00 95.44 174 ILE A CA 1
ATOM 1429 C C . ILE A 1 174 ? 4.337 -5.889 2.230 1.00 95.44 174 ILE A C 1
ATOM 1431 O O . ILE A 1 174 ? 5.472 -6.153 1.837 1.00 95.44 174 ILE A O 1
ATOM 1435 N N . ALA A 1 175 ? 3.745 -4.719 1.967 1.00 96.88 175 ALA A N 1
ATOM 1436 C CA . ALA A 1 175 ? 4.399 -3.650 1.217 1.00 96.88 175 ALA A CA 1
ATOM 1437 C C . ALA A 1 175 ? 5.712 -3.216 1.884 1.00 96.88 175 ALA A C 1
ATOM 1439 O O . ALA A 1 175 ? 6.744 -3.103 1.227 1.00 96.88 175 ALA A O 1
ATOM 1440 N N . LEU A 1 176 ? 5.705 -3.024 3.210 1.00 95.00 176 LEU A N 1
ATOM 1441 C CA . LEU A 1 176 ? 6.927 -2.726 3.957 1.00 95.00 176 LEU A CA 1
ATOM 1442 C C . LEU A 1 176 ? 7.956 -3.847 3.799 1.00 95.00 176 LEU A C 1
ATOM 1444 O O . LEU A 1 176 ? 9.138 -3.572 3.612 1.00 95.00 176 LEU A O 1
ATOM 1448 N N . MET A 1 177 ? 7.510 -5.102 3.842 1.00 91.81 177 MET A N 1
ATOM 1449 C CA . MET A 1 177 ? 8.402 -6.252 3.737 1.00 91.81 177 MET A CA 1
ATOM 1450 C C . MET A 1 177 ? 9.136 -6.311 2.410 1.00 91.81 177 MET A C 1
ATOM 1452 O O . MET A 1 177 ? 10.357 -6.448 2.393 1.00 91.81 177 MET A O 1
ATOM 1456 N N . ILE A 1 178 ? 8.418 -6.117 1.310 1.00 92.81 178 ILE A N 1
ATOM 1457 C CA . ILE A 1 178 ? 9.033 -6.051 -0.015 1.00 92.81 178 ILE A CA 1
ATOM 1458 C C . ILE A 1 178 ? 9.917 -4.802 -0.118 1.00 92.81 178 ILE A C 1
ATOM 1460 O O . ILE A 1 178 ? 11.040 -4.889 -0.609 1.00 92.81 178 ILE A O 1
ATOM 1464 N N . GLN A 1 179 ? 9.467 -3.653 0.397 1.00 93.44 179 GLN A N 1
ATOM 1465 C CA . GLN A 1 179 ? 10.226 -2.404 0.308 1.00 93.44 179 GLN A CA 1
ATOM 1466 C C . GLN A 1 179 ? 11.573 -2.460 1.035 1.00 93.44 179 GLN A C 1
ATOM 1468 O O . GLN A 1 179 ? 12.514 -1.811 0.594 1.00 93.44 179 GLN A O 1
ATOM 1473 N N . LEU A 1 180 ? 11.718 -3.228 2.117 1.00 89.56 180 LEU A N 1
ATOM 1474 C CA . LEU A 1 180 ? 13.007 -3.360 2.811 1.00 89.56 180 LEU A CA 1
ATOM 1475 C C . LEU A 1 180 ? 14.090 -4.018 1.939 1.00 89.56 180 LEU A C 1
ATOM 1477 O O . LEU A 1 180 ? 15.277 -3.701 2.082 1.00 89.56 180 LEU A O 1
ATOM 1481 N N . LEU A 1 181 ? 13.687 -4.861 0.984 1.00 89.69 181 LEU A N 1
ATOM 1482 C CA . LEU A 1 181 ? 14.584 -5.440 -0.017 1.00 89.69 181 LEU A CA 1
ATOM 1483 C C . LEU A 1 181 ? 15.069 -4.399 -1.038 1.00 89.69 181 LEU A C 1
ATOM 1485 O O . LEU A 1 181 ? 16.019 -4.665 -1.768 1.00 89.69 181 LEU A O 1
ATOM 1489 N N . SER A 1 182 ? 14.513 -3.180 -1.057 1.00 89.69 182 SER A N 1
ATOM 1490 C CA . SER A 1 182 ? 15.039 -2.114 -1.918 1.00 89.69 182 SER A CA 1
ATOM 1491 C C . SER A 1 182 ? 16.451 -1.678 -1.536 1.00 89.69 182 SER A C 1
ATOM 1493 O O . SER A 1 182 ? 17.166 -1.116 -2.359 1.00 89.69 182 SER A O 1
ATOM 1495 N N . SER A 1 183 ? 16.864 -1.947 -0.293 1.00 86.12 183 SER A N 1
ATOM 1496 C CA . SER A 1 183 ? 18.246 -1.733 0.148 1.00 86.12 183 SER A CA 1
ATOM 1497 C C . SER A 1 183 ? 19.237 -2.729 -0.470 1.00 86.12 183 SER A C 1
ATOM 1499 O O . SER A 1 183 ? 20.437 -2.491 -0.399 1.00 86.12 183 SER A O 1
ATOM 1501 N N . PHE A 1 184 ? 18.744 -3.819 -1.073 1.00 85.56 184 PHE A N 1
ATOM 1502 C CA . PHE A 1 184 ? 19.516 -4.720 -1.928 1.00 85.56 184 PHE A CA 1
ATOM 1503 C C . PHE A 1 184 ? 19.489 -4.273 -3.398 1.00 85.56 184 PHE A C 1
ATOM 1505 O O . PHE A 1 184 ? 20.537 -4.225 -4.025 1.00 85.56 184 PHE A O 1
ATOM 1512 N N . SER A 1 185 ? 18.323 -3.911 -3.945 1.00 87.12 185 SER A N 1
ATOM 1513 C CA . SER A 1 185 ? 18.200 -3.368 -5.309 1.00 87.12 185 SER A CA 1
ATOM 1514 C C . SER A 1 185 ? 16.918 -2.549 -5.467 1.00 87.12 185 SER A C 1
ATOM 1516 O O . SER A 1 185 ? 15.851 -2.977 -5.017 1.00 87.12 185 SER A O 1
ATOM 1518 N N . TYR A 1 186 ? 16.973 -1.406 -6.167 1.00 86.56 186 TYR A N 1
ATOM 1519 C CA . TYR A 1 186 ? 15.784 -0.575 -6.428 1.00 86.56 186 TYR A CA 1
ATOM 1520 C C . TYR A 1 186 ? 14.675 -1.322 -7.201 1.00 86.56 186 TYR A C 1
ATOM 1522 O O . TYR A 1 186 ? 13.503 -0.944 -7.127 1.00 86.56 186 TYR A O 1
ATOM 1530 N N . LEU A 1 187 ? 14.998 -2.449 -7.845 1.00 88.69 187 LEU A N 1
ATOM 1531 C CA . LEU A 1 187 ? 14.039 -3.388 -8.427 1.00 88.69 187 LEU A CA 1
ATOM 1532 C C . LEU A 1 187 ? 12.871 -3.706 -7.481 1.00 88.69 187 LEU A C 1
ATOM 1534 O O . LEU A 1 187 ? 11.709 -3.727 -7.894 1.00 88.69 187 LEU A O 1
ATOM 1538 N N . PHE A 1 188 ? 13.164 -3.891 -6.192 1.00 90.81 188 PHE A N 1
ATOM 1539 C CA . PHE A 1 188 ? 12.159 -4.225 -5.186 1.00 90.81 188 PHE A CA 1
ATOM 1540 C C . PHE A 1 188 ? 11.200 -3.071 -4.891 1.00 90.81 188 PHE A C 1
ATOM 1542 O O . PHE A 1 188 ? 10.060 -3.328 -4.516 1.00 90.81 188 PHE A O 1
ATOM 1549 N N . THR A 1 189 ? 11.588 -1.818 -5.145 1.00 91.06 189 THR A N 1
ATOM 1550 C CA . THR A 1 189 ? 10.651 -0.683 -5.129 1.00 91.06 189 THR A CA 1
ATOM 1551 C C . THR A 1 189 ? 9.626 -0.819 -6.258 1.00 91.06 189 THR A C 1
ATOM 1553 O O . THR A 1 189 ? 8.432 -0.636 -6.021 1.00 91.06 189 THR A O 1
ATOM 1556 N N . ARG A 1 190 ? 10.050 -1.222 -7.469 1.00 89.81 190 ARG A N 1
ATOM 1557 C CA . ARG A 1 190 ? 9.123 -1.474 -8.593 1.00 89.81 190 ARG A CA 1
ATOM 1558 C C . ARG A 1 190 ? 8.233 -2.684 -8.321 1.00 89.81 190 ARG A C 1
ATOM 1560 O O . ARG A 1 190 ? 7.044 -2.644 -8.628 1.00 89.81 190 ARG A O 1
ATOM 1567 N N . LEU A 1 191 ? 8.784 -3.740 -7.723 1.00 92.38 191 LEU A N 1
ATOM 1568 C CA . LEU A 1 191 ? 8.023 -4.920 -7.304 1.00 92.38 191 LEU A CA 1
ATOM 1569 C C . LEU A 1 191 ? 6.993 -4.570 -6.217 1.00 92.38 191 LEU A C 1
ATOM 1571 O O . LEU A 1 191 ? 5.862 -5.049 -6.248 1.00 92.38 191 LEU A O 1
ATOM 1575 N N . ASN A 1 192 ? 7.354 -3.687 -5.286 1.00 95.44 192 ASN A N 1
ATOM 1576 C CA . ASN A 1 192 ? 6.485 -3.247 -4.201 1.00 95.44 192 ASN A CA 1
ATOM 1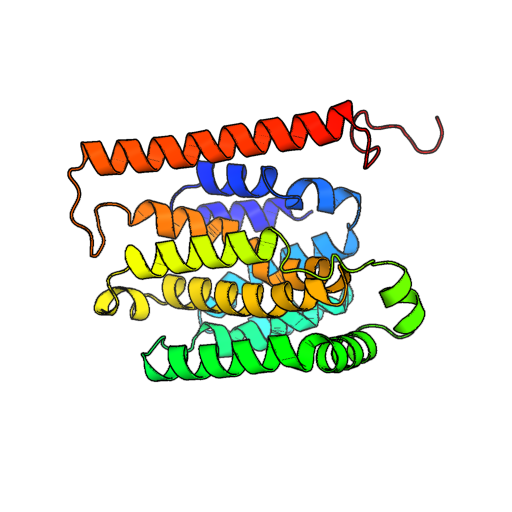577 C C . ASN A 1 192 ? 5.261 -2.449 -4.686 1.00 95.44 192 ASN A C 1
ATOM 1579 O O . ASN A 1 192 ? 4.255 -2.411 -3.982 1.00 95.44 192 ASN A O 1
ATOM 1583 N N . LEU A 1 193 ? 5.278 -1.853 -5.887 1.00 95.44 193 LEU A N 1
ATOM 1584 C CA . LEU A 1 193 ? 4.154 -1.049 -6.395 1.00 95.44 193 LEU A CA 1
ATOM 1585 C C . LEU A 1 193 ? 2.806 -1.786 -6.347 1.00 95.44 193 LEU A C 1
ATOM 1587 O O . LEU A 1 193 ? 1.787 -1.156 -6.068 1.00 95.44 193 LEU A O 1
ATOM 1591 N N . TYR A 1 194 ? 2.793 -3.110 -6.546 1.00 97.12 194 TYR A N 1
ATOM 1592 C CA . TYR A 1 194 ? 1.565 -3.913 -6.480 1.00 97.12 194 TYR A CA 1
ATOM 1593 C C . TYR A 1 194 ? 0.921 -3.940 -5.088 1.00 97.12 194 TYR A C 1
ATOM 1595 O O . TYR A 1 194 ? -0.295 -4.065 -4.980 1.00 97.12 194 TYR A O 1
ATOM 1603 N N . TYR A 1 195 ? 1.703 -3.781 -4.021 1.00 98.00 195 TYR A N 1
ATOM 1604 C CA . TYR A 1 195 ? 1.187 -3.665 -2.656 1.00 98.00 195 TYR A CA 1
ATOM 1605 C C . TYR A 1 195 ? 1.072 -2.204 -2.218 1.00 98.00 195 TYR A C 1
ATOM 1607 O O . TYR A 1 195 ? 0.061 -1.800 -1.644 1.00 98.00 195 TYR A O 1
ATOM 1615 N N . PHE A 1 196 ? 2.086 -1.391 -2.515 1.00 97.69 196 PHE A N 1
ATOM 1616 C CA . PHE A 1 196 ? 2.168 -0.010 -2.058 1.00 97.69 196 PHE A CA 1
ATOM 1617 C C . PHE A 1 196 ? 1.070 0.884 -2.633 1.00 97.69 196 PHE A C 1
ATOM 1619 O O . PHE A 1 196 ? 0.657 1.816 -1.952 1.00 97.69 196 PHE A O 1
ATOM 1626 N N . ILE A 1 197 ? 0.520 0.581 -3.817 1.00 97.25 197 ILE A N 1
ATOM 1627 C CA . ILE A 1 197 ? -0.592 1.351 -4.399 1.00 97.25 197 ILE A CA 1
ATOM 1628 C C . ILE A 1 197 ? -1.793 1.482 -3.448 1.00 97.25 197 ILE A C 1
ATOM 1630 O O . ILE A 1 197 ? -2.480 2.499 -3.469 1.00 97.25 197 ILE A O 1
ATOM 1634 N N . PHE A 1 198 ? -2.019 0.521 -2.545 1.00 98.06 198 PHE A N 1
ATOM 1635 C CA . PHE A 1 198 ? -3.115 0.568 -1.569 1.00 98.06 198 PHE A CA 1
ATOM 1636 C C . PHE A 1 198 ? -2.932 1.608 -0.455 1.00 98.06 198 PHE A C 1
ATOM 1638 O O . PHE A 1 198 ? -3.870 1.852 0.312 1.00 98.06 198 PHE A O 1
ATOM 1645 N N . ILE A 1 199 ? -1.789 2.302 -0.404 1.00 97.25 199 ILE A N 1
ATOM 1646 C CA . ILE A 1 199 ? -1.595 3.480 0.449 1.00 97.25 199 ILE A CA 1
ATOM 1647 C C . ILE A 1 199 ? -2.651 4.561 0.186 1.00 97.25 199 ILE A C 1
ATOM 1649 O O . ILE A 1 199 ? -3.075 5.237 1.125 1.00 97.25 199 ILE A O 1
ATOM 1653 N N . ILE A 1 200 ? -3.146 4.655 -1.057 1.00 97.12 200 ILE A N 1
ATOM 1654 C CA . ILE A 1 200 ? -4.217 5.580 -1.459 1.00 97.12 200 ILE A CA 1
ATOM 1655 C C . ILE A 1 200 ? -5.536 5.312 -0.727 1.00 97.12 200 ILE A C 1
ATOM 1657 O O . ILE A 1 200 ? -6.389 6.185 -0.696 1.00 97.12 200 ILE A O 1
ATOM 1661 N N . LEU A 1 201 ? -5.729 4.119 -0.157 1.00 97.06 201 LEU A N 1
ATOM 1662 C CA . LEU A 1 201 ? -6.891 3.781 0.668 1.00 97.06 201 LEU A CA 1
ATOM 1663 C C . LEU A 1 201 ? -6.527 3.767 2.152 1.00 97.06 201 LEU A C 1
ATOM 1665 O O . LEU A 1 201 ? -7.275 4.281 2.986 1.00 97.06 201 LEU A O 1
ATOM 1669 N N . TYR A 1 202 ? -5.365 3.197 2.482 1.00 96.06 202 TYR A N 1
ATOM 1670 C CA . TYR A 1 202 ? -4.941 3.007 3.863 1.00 96.06 202 TYR A CA 1
ATOM 1671 C C . TYR A 1 202 ? -4.718 4.327 4.599 1.00 96.06 202 TYR A C 1
ATOM 1673 O O . TYR A 1 202 ? -5.233 4.512 5.700 1.00 96.06 202 TYR A O 1
ATOM 1681 N N . LEU A 1 203 ? -3.990 5.273 4.003 1.00 94.75 203 LEU A N 1
ATOM 1682 C CA . LEU A 1 203 ? -3.676 6.526 4.682 1.00 94.75 203 LEU A CA 1
ATOM 1683 C C . LEU A 1 203 ? -4.917 7.419 4.887 1.00 94.75 203 LEU A C 1
ATOM 1685 O O . LEU A 1 203 ? -5.117 7.874 6.015 1.00 94.75 203 LEU A O 1
ATOM 1689 N N . PRO A 1 204 ? -5.812 7.623 3.898 1.00 94.06 204 PRO A N 1
ATOM 1690 C CA . PRO A 1 204 ? -7.086 8.308 4.136 1.00 94.06 204 PRO A CA 1
ATOM 1691 C C . PRO A 1 204 ? -7.907 7.667 5.249 1.00 94.06 204 PRO A C 1
ATOM 1693 O O . PRO A 1 204 ? -8.526 8.363 6.058 1.00 94.06 204 PRO A O 1
ATOM 1696 N N . TYR A 1 205 ? -7.872 6.338 5.328 1.00 92.06 205 TYR A N 1
ATOM 1697 C CA . TYR A 1 205 ? -8.498 5.613 6.414 1.00 92.06 205 TYR A CA 1
ATOM 1698 C C . TYR A 1 205 ? -7.843 5.925 7.777 1.00 92.06 205 TYR A C 1
ATOM 1700 O O . TYR A 1 205 ? -8.570 6.295 8.703 1.00 92.06 205 TYR A O 1
ATOM 1708 N N . VAL A 1 206 ? -6.508 5.870 7.910 1.00 91.19 206 VAL A N 1
ATOM 1709 C CA . VAL A 1 206 ? -5.774 6.252 9.143 1.00 91.19 206 VAL A CA 1
ATOM 1710 C C . VAL A 1 206 ? -6.166 7.665 9.577 1.00 91.19 206 VAL A C 1
ATOM 1712 O O . VAL A 1 206 ? -6.589 7.883 10.714 1.00 91.19 206 VAL A O 1
ATOM 1715 N N . VAL A 1 207 ? -6.105 8.617 8.645 1.00 91.50 207 VAL A N 1
ATOM 1716 C CA . VAL A 1 207 ? -6.434 10.028 8.882 1.00 91.50 207 VAL A CA 1
ATOM 1717 C C . VAL A 1 207 ? -7.881 10.183 9.345 1.00 91.50 207 VAL A C 1
ATOM 1719 O O . VAL A 1 207 ? -8.158 10.974 10.245 1.00 91.50 207 VAL A O 1
ATOM 1722 N N . SER A 1 208 ? -8.822 9.395 8.815 1.00 88.62 208 SER A N 1
ATOM 1723 C CA . SER A 1 208 ? -10.228 9.452 9.237 1.00 88.62 208 SER A CA 1
ATOM 1724 C C . SER A 1 208 ? -10.432 9.134 10.727 1.00 88.62 208 SER A C 1
ATOM 1726 O O . SER A 1 208 ? -11.358 9.678 11.342 1.00 88.62 208 SER A O 1
ATOM 1728 N N . LYS A 1 209 ? -9.555 8.307 11.318 1.00 86.75 209 LYS A N 1
ATOM 1729 C CA . LYS A 1 209 ? -9.638 7.842 12.713 1.00 86.75 209 LYS A CA 1
ATOM 1730 C C . LYS A 1 209 ? -9.015 8.786 13.733 1.00 86.75 209 LYS A C 1
ATOM 1732 O O . LYS A 1 209 ? -9.282 8.632 14.924 1.00 86.75 209 LYS A O 1
ATOM 1737 N N . ILE A 1 210 ? -8.284 9.807 13.296 1.00 87.12 210 ILE A N 1
ATOM 1738 C CA . ILE A 1 210 ? -7.777 10.864 14.179 1.00 87.12 210 ILE A CA 1
ATOM 1739 C C . ILE A 1 210 ? -8.957 11.518 14.918 1.00 87.12 210 ILE A C 1
ATOM 1741 O O . ILE A 1 210 ? -9.930 11.958 14.294 1.00 87.12 210 ILE A O 1
ATOM 1745 N N . GLY A 1 211 ? -8.884 11.518 16.253 1.00 83.00 211 GLY A N 1
ATOM 1746 C CA . GLY A 1 211 ? -9.919 12.005 17.176 1.00 83.00 211 GLY A CA 1
ATOM 1747 C C . GLY A 1 211 ? -11.131 11.088 17.381 1.00 83.00 211 GLY A C 1
ATOM 1748 O O . GLY A 1 211 ? -12.000 11.409 18.184 1.00 83.00 211 GLY A O 1
ATOM 1749 N N . ARG A 1 212 ? -11.209 9.953 16.675 1.00 78.12 212 ARG A N 1
ATOM 1750 C CA . ARG A 1 212 ? -12.270 8.930 16.819 1.00 78.12 212 ARG A CA 1
ATOM 1751 C C . ARG A 1 212 ? -11.731 7.570 17.284 1.00 78.12 212 ARG A C 1
ATOM 1753 O O . ARG A 1 212 ? -12.479 6.598 17.342 1.00 78.12 212 ARG A O 1
ATOM 1760 N N . GLY A 1 213 ? -10.426 7.499 17.519 1.00 74.38 213 GLY A N 1
ATOM 1761 C CA . GLY A 1 213 ? -9.682 6.304 17.886 1.00 74.38 213 GLY A CA 1
ATOM 1762 C C . GLY A 1 213 ? -9.462 6.167 19.389 1.00 74.38 213 GLY A C 1
ATOM 1763 O O . GLY A 1 213 ? -10.254 6.650 20.193 1.00 74.38 213 GLY A O 1
ATOM 1764 N N . ASN A 1 214 ? -8.342 5.543 19.764 1.00 73.69 214 ASN A N 1
ATOM 1765 C CA . ASN A 1 214 ? -7.914 5.456 21.166 1.00 73.69 214 ASN A CA 1
ATOM 1766 C C . ASN A 1 214 ? -7.582 6.823 21.766 1.00 73.69 214 ASN A C 1
ATOM 1768 O O . ASN A 1 214 ? -7.848 7.074 22.940 1.00 73.69 214 ASN A O 1
ATOM 1772 N N . ILE A 1 215 ? -7.004 7.708 20.953 1.00 80.00 215 ILE A N 1
ATOM 1773 C CA . ILE A 1 215 ? -6.668 9.061 21.374 1.00 80.00 215 ILE A CA 1
ATOM 1774 C C . ILE A 1 215 ? -7.916 9.928 21.243 1.00 80.00 215 ILE A C 1
ATOM 1776 O O . ILE A 1 215 ? -8.368 10.234 20.133 1.00 80.00 215 ILE A O 1
ATOM 1780 N N . LYS A 1 216 ? -8.465 10.328 22.392 1.00 80.31 216 LYS A N 1
ATOM 1781 C CA . LYS A 1 216 ? -9.545 11.310 22.458 1.00 80.31 216 LYS A CA 1
ATOM 1782 C C . LYS A 1 216 ? -8.971 12.685 22.124 1.00 80.31 216 LYS A C 1
ATOM 1784 O O . LYS A 1 216 ? -8.048 13.145 22.784 1.00 80.31 216 LYS A O 1
ATOM 1789 N N . MET A 1 217 ? -9.526 13.326 21.103 1.00 85.50 217 MET A N 1
ATOM 1790 C CA . MET A 1 217 ? -9.207 14.703 20.721 1.00 85.50 217 MET A CA 1
ATOM 1791 C C . MET A 1 217 ? -10.508 15.486 20.613 1.00 85.50 217 MET A C 1
ATOM 1793 O O . MET A 1 217 ? -11.549 14.920 20.260 1.00 85.50 217 MET A O 1
ATOM 1797 N N . LYS A 1 218 ? -10.466 16.794 20.863 1.00 90.44 218 LYS A N 1
ATOM 1798 C CA . LYS A 1 218 ? -11.605 17.662 20.543 1.00 90.44 218 LYS A CA 1
ATOM 1799 C C . LYS A 1 218 ? -11.792 17.702 19.027 1.00 90.44 218 LYS A C 1
ATOM 1801 O O . LYS A 1 218 ? -10.837 17.595 18.259 1.00 90.44 218 LYS A O 1
ATOM 1806 N N . ILE A 1 219 ? -13.026 17.927 18.576 1.00 87.81 219 ILE A N 1
ATOM 1807 C CA . ILE A 1 219 ? -13.357 17.970 17.139 1.00 87.81 219 ILE A CA 1
ATOM 1808 C C . ILE A 1 219 ? -12.482 18.992 16.392 1.00 87.81 219 ILE A C 1
ATOM 1810 O O . ILE A 1 219 ? -11.983 18.693 15.310 1.00 87.81 219 ILE A O 1
ATOM 1814 N N . LYS A 1 220 ? -12.240 20.165 16.998 1.00 90.62 220 LYS A N 1
ATOM 1815 C CA . LYS A 1 220 ? -11.390 21.223 16.427 1.00 90.62 220 LYS A CA 1
ATOM 1816 C C . LYS A 1 220 ? -9.928 20.785 16.263 1.00 90.62 220 LYS A C 1
ATOM 1818 O O . LYS A 1 220 ? -9.337 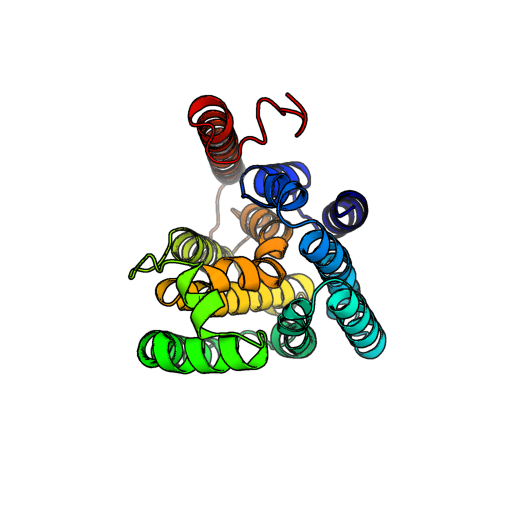21.046 15.223 1.00 90.62 220 LYS A O 1
ATOM 1823 N N . GLU A 1 221 ? -9.370 20.081 17.249 1.00 90.62 221 GLU A N 1
ATOM 1824 C CA . GLU A 1 221 ? -7.993 19.561 17.213 1.00 90.62 221 GLU A CA 1
ATOM 1825 C C . GLU A 1 221 ? -7.845 18.497 16.122 1.00 90.62 221 GLU A C 1
ATOM 1827 O O . GLU A 1 221 ? -6.943 18.568 15.292 1.00 90.62 221 GLU A O 1
ATOM 1832 N N . ALA A 1 222 ? -8.786 17.550 16.059 1.00 89.44 222 ALA A N 1
ATOM 1833 C CA . ALA A 1 222 ? -8.786 16.514 15.032 1.00 89.44 222 ALA A CA 1
ATOM 1834 C C . ALA A 1 222 ? -8.925 17.106 13.620 1.00 89.44 222 ALA A C 1
ATOM 1836 O O . ALA A 1 222 ? -8.284 16.624 12.688 1.00 89.44 222 ALA A O 1
ATOM 1837 N N . PHE A 1 223 ? -9.743 18.149 13.453 1.00 90.38 223 PHE A N 1
ATOM 1838 C CA . PHE A 1 223 ? -9.872 18.862 12.182 1.00 90.38 223 PHE A CA 1
ATOM 1839 C C . PHE A 1 223 ? -8.565 19.563 11.789 1.00 90.38 223 PHE A C 1
ATOM 1841 O O . PHE A 1 223 ? -8.112 19.397 10.658 1.00 90.38 223 PHE A O 1
ATOM 1848 N N . LEU A 1 224 ? -7.920 20.260 12.731 1.00 92.56 224 LEU A N 1
ATOM 1849 C CA . LEU A 1 224 ? -6.616 20.896 12.526 1.00 92.56 224 LEU A CA 1
ATOM 1850 C C . LEU A 1 224 ? -5.553 19.890 12.079 1.00 92.56 224 LEU A C 1
ATOM 1852 O O . LEU A 1 224 ? -4.910 20.103 11.057 1.00 92.56 224 LEU A O 1
ATOM 1856 N N . VAL A 1 225 ? -5.413 18.761 12.781 1.00 90.50 225 VAL A N 1
ATOM 1857 C CA . VAL A 1 225 ? -4.431 17.720 12.427 1.00 90.50 225 VAL A CA 1
ATOM 1858 C C . VAL A 1 225 ? -4.691 17.167 11.021 1.00 90.50 225 VAL A C 1
ATOM 1860 O O . VAL A 1 225 ? -3.760 17.036 10.228 1.00 90.50 225 VAL A O 1
ATOM 1863 N N . LYS A 1 226 ? -5.952 16.886 10.667 1.00 89.94 226 LYS A N 1
ATOM 1864 C CA . LYS A 1 226 ? -6.324 16.424 9.314 1.00 89.94 226 LYS A CA 1
ATOM 1865 C C . LYS A 1 226 ? -6.002 17.471 8.241 1.00 89.94 226 LYS A C 1
ATOM 1867 O O . LYS A 1 226 ? -5.536 17.109 7.158 1.00 89.94 226 LYS A O 1
ATOM 1872 N N . GLY A 1 227 ? -6.227 18.749 8.547 1.00 89.62 227 GLY A N 1
ATOM 1873 C CA . GLY A 1 227 ? -5.864 19.877 7.691 1.00 89.62 227 GLY A CA 1
ATOM 1874 C C . GLY A 1 227 ? -4.355 19.965 7.470 1.00 89.62 227 GLY A C 1
ATOM 1875 O O . GLY A 1 227 ? -3.915 19.987 6.326 1.00 89.62 227 GLY A O 1
ATOM 1876 N N . VAL A 1 228 ? -3.561 19.904 8.543 1.00 91.94 228 VAL A N 1
ATOM 1877 C CA . VAL A 1 228 ? -2.088 19.920 8.481 1.00 91.94 228 VAL A CA 1
ATOM 1878 C C . VAL A 1 228 ? -1.554 18.760 7.644 1.00 91.94 228 VAL A C 1
ATOM 1880 O O . VAL A 1 228 ? -0.728 18.982 6.765 1.00 91.94 228 VAL A O 1
ATOM 1883 N N . ILE A 1 229 ? -2.062 17.538 7.844 1.00 88.75 229 ILE A N 1
ATOM 1884 C CA . ILE A 1 229 ? -1.672 16.380 7.023 1.00 88.75 229 ILE A CA 1
ATOM 1885 C C . ILE A 1 229 ? -1.966 16.648 5.544 1.00 88.75 229 ILE A C 1
ATOM 1887 O O . ILE A 1 229 ? -1.106 16.424 4.698 1.00 88.75 229 ILE A O 1
ATOM 1891 N N . SER A 1 230 ? -3.151 17.170 5.223 1.00 87.44 230 SER A N 1
ATOM 1892 C CA . SER A 1 230 ? -3.515 17.487 3.837 1.00 87.44 230 SER A CA 1
ATOM 1893 C C . SER A 1 230 ? -2.588 18.552 3.236 1.00 87.44 230 SER A C 1
ATOM 1895 O O . SER A 1 230 ? -2.142 18.393 2.105 1.00 87.44 230 SER A O 1
ATOM 1897 N N . ILE A 1 231 ? -2.229 19.589 4.002 1.00 91.31 231 ILE A N 1
ATOM 1898 C CA . ILE A 1 231 ? -1.283 20.637 3.582 1.00 91.31 231 ILE A CA 1
ATOM 1899 C C . ILE A 1 231 ? 0.114 20.058 3.333 1.00 91.31 231 ILE A C 1
ATOM 1901 O O . ILE A 1 231 ? 0.727 20.389 2.323 1.00 91.31 231 ILE A O 1
ATOM 1905 N N . ILE A 1 232 ? 0.601 19.156 4.193 1.00 89.81 232 ILE A N 1
ATOM 1906 C CA . ILE A 1 232 ? 1.885 18.463 3.992 1.00 89.81 232 ILE A CA 1
ATOM 1907 C C . ILE A 1 232 ? 1.877 17.694 2.667 1.00 89.81 232 ILE A C 1
ATOM 1909 O O . ILE A 1 232 ? 2.842 17.775 1.911 1.00 89.81 232 ILE A O 1
ATOM 1913 N N . PHE A 1 233 ? 0.789 16.988 2.347 1.00 86.44 233 PHE A N 1
ATOM 1914 C CA . PHE A 1 233 ? 0.675 16.279 1.069 1.00 86.44 233 PHE A CA 1
ATOM 1915 C C . PHE A 1 233 ? 0.563 17.218 -0.133 1.00 86.44 233 PHE A C 1
ATOM 1917 O O . PHE A 1 233 ? 1.131 16.911 -1.177 1.00 86.44 233 PHE A O 1
ATOM 1924 N N . ILE A 1 234 ? -0.105 18.369 -0.000 1.00 90.06 234 ILE A N 1
ATOM 1925 C CA . ILE A 1 234 ? -0.132 19.400 -1.051 1.00 90.06 234 ILE A CA 1
ATOM 1926 C C . ILE A 1 234 ? 1.279 19.941 -1.287 1.00 90.06 234 ILE A C 1
ATOM 1928 O O . ILE A 1 234 ? 1.712 20.033 -2.432 1.00 90.06 234 ILE A O 1
ATOM 1932 N N . PHE A 1 235 ? 2.013 20.251 -0.218 1.00 90.81 235 PHE A N 1
ATOM 1933 C CA . PHE A 1 235 ? 3.396 20.707 -0.311 1.00 90.81 235 PHE A CA 1
ATOM 1934 C C . PHE A 1 235 ? 4.297 19.648 -0.952 1.00 90.81 235 PHE A C 1
ATOM 1936 O O . PHE A 1 235 ? 5.071 19.968 -1.847 1.00 90.81 235 PHE A O 1
ATOM 1943 N N . PHE A 1 236 ? 4.166 18.385 -0.543 1.00 86.56 236 PHE A N 1
ATOM 1944 C CA . PHE A 1 236 ? 4.927 17.275 -1.113 1.00 86.56 236 PHE A CA 1
ATOM 1945 C C . PHE A 1 236 ? 4.579 17.022 -2.587 1.00 86.56 236 PHE A C 1
ATOM 1947 O O . PHE A 1 236 ? 5.470 16.820 -3.402 1.00 86.56 236 PHE A O 1
ATOM 1954 N N . PHE A 1 237 ? 3.297 17.098 -2.958 1.00 86.94 237 PHE A N 1
ATOM 1955 C CA . PHE A 1 237 ? 2.870 17.084 -4.358 1.00 86.94 237 PHE A CA 1
ATOM 1956 C C . PHE A 1 237 ? 3.525 18.229 -5.142 1.00 86.94 237 PHE A C 1
ATOM 1958 O O . PHE A 1 237 ? 4.151 17.985 -6.168 1.00 86.94 237 PHE A O 1
ATOM 1965 N N . ALA A 1 238 ? 3.444 19.464 -4.645 1.00 88.25 238 ALA A N 1
ATOM 1966 C CA . ALA A 1 238 ? 4.028 20.617 -5.320 1.00 88.25 238 ALA A CA 1
ATOM 1967 C C . ALA A 1 238 ? 5.549 20.477 -5.478 1.00 88.25 238 ALA A C 1
ATOM 1969 O O . ALA A 1 238 ? 6.064 20.667 -6.576 1.00 88.25 238 ALA A O 1
ATOM 1970 N N . SER A 1 239 ? 6.270 20.089 -4.421 1.00 85.81 239 SER A N 1
ATOM 1971 C CA . SER A 1 239 ? 7.727 19.933 -4.462 1.00 85.81 239 SER A CA 1
ATOM 1972 C C . SER A 1 239 ? 8.167 18.807 -5.398 1.00 85.81 239 SER A C 1
ATOM 1974 O O . SER A 1 239 ? 9.128 18.983 -6.147 1.00 85.81 239 SER A O 1
ATOM 1976 N N . PHE A 1 240 ? 7.436 17.691 -5.421 1.00 83.62 240 PHE A N 1
ATOM 1977 C CA . PHE A 1 240 ? 7.687 16.582 -6.337 1.00 83.62 240 PHE A CA 1
ATOM 1978 C C . PHE A 1 240 ? 7.446 16.970 -7.805 1.00 83.62 240 PHE A C 1
ATOM 1980 O O . PHE A 1 240 ? 8.244 16.634 -8.674 1.00 83.62 240 PHE A O 1
ATOM 1987 N N . TYR A 1 241 ? 6.389 17.727 -8.110 1.00 84.06 241 TYR A N 1
ATOM 1988 C CA . TYR A 1 241 ? 6.143 18.183 -9.484 1.00 84.06 241 TYR A CA 1
ATOM 1989 C C . TYR A 1 241 ? 7.142 19.252 -9.921 1.00 84.06 241 TYR A C 1
ATOM 1991 O O . TYR A 1 241 ? 7.634 19.198 -11.047 1.00 84.06 241 TYR A O 1
ATOM 1999 N N . ILE A 1 242 ? 7.487 20.188 -9.034 1.00 85.00 242 ILE A N 1
ATOM 2000 C CA . ILE A 1 242 ? 8.532 21.187 -9.284 1.00 85.00 242 ILE A CA 1
ATOM 2001 C C . ILE A 1 242 ? 9.853 20.475 -9.589 1.00 85.00 242 ILE A C 1
ATOM 2003 O O . ILE A 1 242 ? 10.473 20.774 -10.606 1.00 85.00 242 ILE A O 1
ATOM 2007 N N . SER A 1 243 ? 10.271 19.488 -8.790 1.00 80.75 243 SER A N 1
ATOM 2008 C CA . SER A 1 243 ? 11.518 18.767 -9.075 1.00 80.75 243 SER A CA 1
ATOM 2009 C C . SER A 1 243 ? 11.476 18.062 -10.434 1.00 80.75 243 SER A C 1
ATOM 2011 O O . SER A 1 243 ? 12.434 18.175 -11.194 1.00 80.75 243 SER A O 1
ATOM 2013 N N . LYS A 1 244 ? 10.358 17.426 -10.809 1.00 76.12 244 LYS A N 1
ATOM 2014 C CA . LYS A 1 244 ? 10.215 16.777 -12.126 1.00 76.12 244 LYS A CA 1
ATOM 2015 C C . LYS A 1 244 ? 10.245 17.765 -13.296 1.00 76.12 244 LYS A C 1
ATOM 2017 O O . LYS A 1 244 ? 10.863 17.457 -14.311 1.00 76.12 244 LYS A O 1
ATOM 2022 N N . VAL A 1 245 ? 9.625 18.939 -13.159 1.00 75.94 245 VAL A N 1
ATOM 2023 C CA . VAL A 1 245 ? 9.605 19.981 -14.204 1.00 75.94 245 VAL A CA 1
ATOM 2024 C C . VAL A 1 245 ? 10.970 20.658 -14.355 1.00 75.94 245 VAL A C 1
ATOM 2026 O O . VAL A 1 245 ? 11.439 20.837 -15.475 1.00 75.94 245 VAL A O 1
ATOM 2029 N N . PHE A 1 246 ? 11.619 21.029 -13.248 1.00 71.19 246 PHE A N 1
ATOM 2030 C CA . PHE A 1 246 ? 12.857 21.816 -13.283 1.00 71.19 246 PHE A CA 1
ATOM 2031 C C . PHE A 1 246 ? 14.124 20.969 -13.435 1.00 71.19 246 PHE A C 1
ATOM 2033 O O . PHE A 1 246 ? 15.084 21.433 -14.042 1.00 71.19 246 PHE A O 1
ATOM 2040 N N . GLN A 1 247 ? 14.151 19.741 -12.907 1.00 65.88 247 GLN A N 1
ATOM 2041 C CA . GLN A 1 247 ? 15.338 18.877 -12.990 1.00 65.88 247 GLN A CA 1
ATOM 2042 C C . GLN A 1 247 ? 15.324 17.973 -14.230 1.00 65.88 247 GLN A C 1
ATOM 2044 O O . GLN A 1 247 ? 16.334 17.345 -14.533 1.00 65.88 247 GLN A O 1
ATOM 2049 N N . GLY A 1 248 ? 14.200 17.885 -14.955 1.00 60.19 248 GLY A N 1
ATOM 2050 C CA . GLY A 1 248 ? 14.102 17.168 -16.232 1.00 60.19 248 GLY A CA 1
ATOM 2051 C C . GLY A 1 248 ? 14.382 15.659 -16.163 1.00 60.19 248 GLY A C 1
ATOM 2052 O O . GLY A 1 248 ? 14.557 15.035 -17.210 1.00 60.19 248 GLY A O 1
ATOM 2053 N N . LEU A 1 249 ? 14.411 15.075 -14.958 1.00 54.88 249 LEU A N 1
ATOM 2054 C CA . LEU A 1 249 ? 14.927 13.727 -14.678 1.00 54.88 249 LEU A CA 1
ATOM 2055 C C . LEU A 1 249 ? 14.249 12.611 -15.489 1.00 54.88 249 LEU A C 1
ATOM 2057 O O . LEU A 1 249 ? 14.904 11.630 -15.825 1.00 54.88 249 LEU A O 1
ATOM 2061 N N . ASP A 1 250 ? 12.980 12.787 -15.876 1.00 58.56 250 ASP A N 1
ATOM 2062 C CA . ASP A 1 250 ? 12.225 11.756 -16.602 1.00 58.56 250 ASP A CA 1
ATOM 2063 C C . ASP A 1 250 ? 11.873 12.156 -18.050 1.00 58.56 250 ASP A C 1
ATOM 2065 O O . ASP A 1 250 ? 11.252 11.373 -18.763 1.00 58.56 250 ASP A O 1
ATOM 2069 N N . ARG A 1 251 ? 12.200 13.385 -18.494 1.00 60.72 251 ARG A N 1
ATOM 2070 C CA . ARG A 1 251 ? 11.763 13.985 -19.786 1.00 60.72 251 ARG A CA 1
ATOM 2071 C C . ARG A 1 251 ? 10.250 13.916 -20.079 1.00 60.72 251 ARG A C 1
ATOM 2073 O O . ARG A 1 251 ? 9.825 14.157 -21.206 1.00 60.72 251 ARG A O 1
ATOM 2080 N N . ILE A 1 252 ? 9.423 13.619 -19.074 1.00 65.50 252 ILE A N 1
ATOM 2081 C CA . ILE A 1 252 ? 7.957 13.595 -19.200 1.00 65.50 252 ILE A CA 1
ATOM 2082 C C . ILE A 1 252 ? 7.407 15.027 -19.276 1.00 65.50 252 ILE A C 1
ATOM 2084 O O . ILE A 1 252 ? 6.412 15.270 -19.955 1.00 65.50 252 ILE A O 1
ATOM 2088 N N . LEU A 1 253 ? 8.059 15.981 -18.599 1.00 67.50 253 LEU A N 1
ATOM 2089 C CA . LEU A 1 253 ? 7.683 17.394 -18.574 1.00 67.50 253 LEU A CA 1
ATOM 2090 C C . LEU A 1 253 ? 8.919 18.281 -18.829 1.00 67.50 253 LEU A C 1
ATOM 2092 O O . LEU A 1 253 ? 9.885 18.162 -18.077 1.00 67.50 253 LEU A O 1
ATOM 2096 N N . PRO A 1 254 ? 8.902 19.170 -19.846 1.00 67.31 254 PRO A N 1
ATOM 2097 C CA . PRO A 1 254 ? 7.902 19.247 -20.916 1.00 67.31 254 PRO A CA 1
ATOM 2098 C C . PRO A 1 254 ? 7.946 17.991 -21.802 1.00 67.31 254 PRO A C 1
ATOM 2100 O O . PRO A 1 254 ? 9.029 17.493 -22.110 1.00 67.31 254 PRO A O 1
ATOM 2103 N N . TYR A 1 255 ? 6.777 17.484 -22.211 1.00 65.50 255 TYR A N 1
ATOM 2104 C CA . TYR A 1 255 ? 6.700 16.310 -23.081 1.00 65.50 255 TYR A CA 1
ATOM 2105 C C . TYR A 1 255 ? 7.366 16.628 -24.420 1.00 65.50 255 TYR A C 1
ATOM 2107 O O . TYR A 1 255 ? 6.915 17.512 -25.153 1.00 65.50 255 TYR A O 1
ATOM 2115 N N . LYS A 1 256 ? 8.444 15.910 -24.732 1.00 69.00 256 LYS A N 1
ATOM 2116 C CA . LYS A 1 256 ? 9.084 15.951 -26.044 1.00 69.00 256 LYS A CA 1
ATOM 2117 C C . LYS A 1 256 ? 8.723 14.683 -26.797 1.00 69.00 256 LYS A C 1
ATOM 2119 O O . LYS A 1 256 ? 8.885 13.579 -26.280 1.00 69.00 256 LYS A O 1
ATOM 2124 N N . PHE A 1 257 ? 8.226 14.850 -28.017 1.00 72.56 257 PHE A N 1
ATOM 2125 C CA . PHE A 1 257 ? 8.050 13.724 -28.921 1.00 72.56 257 PHE A CA 1
ATOM 2126 C C . PHE A 1 257 ? 9.411 13.113 -29.260 1.00 72.56 257 PHE A C 1
ATOM 2128 O O . PHE A 1 257 ? 10.413 13.819 -29.315 1.00 72.56 257 PHE A O 1
ATOM 2135 N N . PHE A 1 258 ? 9.439 11.806 -29.518 1.00 71.19 258 PHE A N 1
ATOM 2136 C CA . PHE A 1 258 ? 10.674 11.076 -29.828 1.00 71.19 258 PHE A CA 1
ATOM 2137 C C . PHE A 1 258 ? 11.342 11.507 -31.147 1.00 71.19 258 PHE A C 1
ATOM 2139 O O . PHE A 1 258 ? 12.449 11.066 -31.436 1.00 71.19 258 PHE A O 1
ATOM 2146 N N . TRP A 1 259 ? 10.661 12.328 -31.949 1.00 76.50 259 TRP A N 1
ATOM 2147 C CA . TRP A 1 259 ? 11.124 12.838 -33.238 1.00 76.50 259 TRP A CA 1
ATOM 2148 C C . TRP A 1 259 ? 11.582 14.308 -33.203 1.00 76.50 259 TRP A C 1
ATOM 2150 O O . TRP A 1 259 ? 11.820 14.873 -34.267 1.00 76.50 259 TRP A O 1
ATOM 2160 N N . ASN A 1 260 ? 11.684 14.925 -32.017 1.00 51.88 260 ASN A N 1
ATOM 2161 C CA . ASN A 1 260 ? 12.140 16.310 -31.830 1.00 51.88 260 ASN A CA 1
ATOM 2162 C C . ASN A 1 260 ? 13.427 16.397 -31.007 1.00 51.88 260 ASN A C 1
ATOM 2164 O O . ASN A 1 260 ? 13.507 15.715 -29.958 1.00 51.88 260 ASN A O 1
#

Secondary structure (DSSP, 8-state):
-THHHHHHHHHHH-S-HHHHHHHHHHSTHHHHHHH-HHHHHHHHHHHHHHHHHHTT-HHHHHHHHHHHHHH-GGGGGGTTHHHHHTS---HHHHHHHHHHHHHHHHTHHHHHHHHHHHH-S-HHHHHHHS---SS--HHHHHHHHHHHHHHHHS-HHHHTTSHHHHHHHHHHHHHHHHHHGGGT-THHHHHHHHHHTTHHHHHHHHHHHTTBSSSB--HHHHHHHHHHHHHHHHHHHHHHHHHHHHH-TTSTTTT--TT-

pLDDT: mean 87.88, std 9.5, range [51.88, 98.5]